Protein AF-0000000075452415 (afdb_homodimer)

Sequence (316 aa):
MPIWKILIFKILNLMKNILIFSTLLFCFCNVWGQHNEKYEKIKSLKIAYITEKIDLTPQEAKAFWPIYNKYSDKIHELHNGGLGKCRKTASEKGNQLSEKEALELIEKEEEINLEIVKTSKEMNLQLQKVISAKKIVLLKQAEKEFRHSLIKQYKEHKMPIWKILIFKILNLMKNILIFSTLLFCFCNVWGQHNEKYEKIKSLKIAYITEKIDLTPQEAKAFWPIYNKYSDKIHELHNGGLGKCRKTASEKGNQLSEKEALELIEKEEEINLEIVKTSKEMNLQLQKVISAKKIVLLKQAEKEFRHSLIKQYKEHK

Structure (mmCIF, N/CA/C/O backbone):
data_AF-0000000075452415-model_v1
#
loop_
_entity.id
_entity.type
_entity.pdbx_description
1 polymer 'Sensor of ECF-type sigma factor'
#
loop_
_atom_site.group_PDB
_atom_site.id
_atom_site.type_symbol
_atom_site.label_atom_id
_atom_site.label_alt_id
_atom_site.label_comp_id
_atom_site.label_asym_id
_atom_site.label_entity_id
_atom_site.label_seq_id
_atom_site.pdbx_PDB_ins_code
_atom_site.Cartn_x
_atom_site.Cartn_y
_atom_site.Cartn_z
_atom_site.occupancy
_atom_site.B_iso_or_equiv
_atom_site.auth_seq_id
_atom_site.auth_comp_id
_atom_site.auth_asym_id
_atom_site.auth_atom_id
_atom_site.pdbx_PDB_model_num
ATOM 1 N N . MET A 1 1 ? -62.531 33.062 -17.062 1 56.62 1 MET A N 1
ATOM 2 C CA . MET A 1 1 ? -61.688 31.984 -17.562 1 56.62 1 MET A CA 1
ATOM 3 C C . MET A 1 1 ? -62.062 30.641 -16.953 1 56.62 1 MET A C 1
ATOM 5 O O . MET A 1 1 ? -62.25 30.547 -15.734 1 56.62 1 MET A O 1
ATOM 9 N N . PRO A 1 2 ? -62.438 29.578 -17.734 1 69.25 2 PRO A N 1
ATOM 10 C CA . PRO A 1 2 ? -63.125 28.422 -17.172 1 69.25 2 PRO A CA 1
ATOM 11 C C . PRO A 1 2 ? -62.25 27.578 -16.25 1 69.25 2 PRO A C 1
ATOM 13 O O . PRO A 1 2 ? -61.031 27.562 -16.422 1 69.25 2 PRO A O 1
ATOM 16 N N . ILE A 1 3 ? -62.719 27.219 -15.102 1 77 3 ILE A N 1
ATOM 17 C CA . ILE A 1 3 ? -62.156 26.484 -13.969 1 77 3 ILE A CA 1
ATOM 18 C C . ILE A 1 3 ? -61.406 25.25 -14.469 1 77 3 ILE A C 1
ATOM 20 O O . ILE A 1 3 ? -60.344 24.906 -13.953 1 77 3 ILE A O 1
ATOM 24 N N . TRP A 1 4 ? -61.844 24.703 -15.633 1 67.38 4 TRP A N 1
ATOM 25 C CA . TRP A 1 4 ? -61.25 23.469 -16.141 1 67.38 4 TRP A CA 1
ATOM 26 C C . TRP A 1 4 ? -59.844 23.719 -16.672 1 67.38 4 TRP A C 1
ATOM 28 O O . TRP A 1 4 ? -58.938 22.875 -16.516 1 67.38 4 TRP A O 1
ATOM 38 N N . LYS A 1 5 ? -59.5 24.859 -17.203 1 73.25 5 LYS A N 1
ATOM 39 C CA . LYS A 1 5 ? -58.188 25.219 -17.719 1 73.25 5 LYS A CA 1
ATOM 40 C C . LYS A 1 5 ? -57.156 25.328 -16.594 1 73.25 5 LYS A C 1
ATOM 42 O O . LYS A 1 5 ? -56.031 24.891 -16.734 1 73.25 5 LYS A O 1
ATOM 47 N N . ILE A 1 6 ? -57.625 25.828 -15.461 1 71.25 6 ILE A N 1
ATOM 48 C CA . ILE A 1 6 ? -56.75 25.969 -14.297 1 71.25 6 ILE A CA 1
ATOM 49 C C . ILE A 1 6 ? -56.375 24.594 -13.773 1 71.25 6 ILE A C 1
ATOM 51 O O . ILE A 1 6 ? -55.219 24.359 -13.422 1 71.25 6 ILE A O 1
ATOM 55 N N . LEU A 1 7 ? -57.25 23.562 -13.852 1 69.12 7 LEU A N 1
ATOM 56 C CA . LEU A 1 7 ? -57 22.203 -13.383 1 69.12 7 LEU A CA 1
ATOM 57 C C . LEU A 1 7 ? -56.031 21.484 -14.305 1 69.12 7 LEU A C 1
ATOM 59 O O . LEU A 1 7 ? -55.156 20.75 -13.836 1 69.12 7 LEU A O 1
ATOM 63 N N . ILE A 1 8 ? -56.156 21.625 -15.578 1 68.81 8 ILE A N 1
ATOM 64 C CA . ILE A 1 8 ? -55.281 21 -16.547 1 68.81 8 ILE A CA 1
ATOM 65 C C . ILE A 1 8 ? -53.875 21.562 -16.391 1 68.81 8 ILE A C 1
ATOM 67 O O . ILE A 1 8 ? -52.875 20.812 -16.453 1 68.81 8 ILE A O 1
ATOM 71 N N . PHE A 1 9 ? -53.781 22.891 -16.141 1 68.19 9 PHE A N 1
ATOM 72 C CA . PHE A 1 9 ? -52.469 23.516 -15.953 1 68.19 9 PHE A CA 1
ATOM 73 C C . PHE A 1 9 ? -51.781 22.984 -14.703 1 68.19 9 PHE A C 1
ATOM 75 O O . PHE A 1 9 ? -50.562 22.75 -14.703 1 68.19 9 PHE A O 1
ATOM 82 N N . LYS A 1 10 ? -52.5 22.672 -13.664 1 70.12 10 LYS A N 1
ATOM 83 C CA . LYS A 1 10 ? -51.938 22.125 -12.422 1 70.12 10 LYS A CA 1
ATOM 84 C C . LYS A 1 10 ? -51.469 20.688 -12.609 1 70.12 10 LYS A C 1
ATOM 86 O O . LYS A 1 10 ? -50.438 20.281 -12.086 1 70.12 10 LYS A O 1
ATOM 91 N N . ILE A 1 11 ? -52.312 19.938 -13.336 1 65.69 11 ILE A N 1
ATOM 92 C CA . ILE A 1 11 ? -51.969 18.547 -13.625 1 65.69 11 ILE A CA 1
ATOM 93 C C . ILE A 1 11 ? -50.719 18.5 -14.484 1 65.69 11 ILE A C 1
ATOM 95 O O . ILE A 1 11 ? -49.812 17.688 -14.242 1 65.69 11 ILE A O 1
ATOM 99 N N . LEU A 1 12 ? -50.562 19.375 -15.445 1 63.19 12 LEU A N 1
ATOM 100 C CA . LEU A 1 12 ? -49.406 19.438 -16.312 1 63.19 12 LEU A CA 1
ATOM 101 C C . LEU A 1 12 ? -48.156 19.859 -15.523 1 63.19 12 LEU A C 1
ATOM 103 O O . LEU A 1 12 ? -47.062 19.312 -15.742 1 63.19 12 LEU A O 1
ATOM 107 N N . ASN A 1 13 ? -48.375 20.828 -14.602 1 64.25 13 ASN A N 1
ATOM 108 C CA . ASN A 1 13 ? -47.25 21.219 -13.727 1 64.25 13 ASN A CA 1
ATOM 109 C C . ASN A 1 13 ? -46.844 20.094 -12.805 1 64.25 13 ASN A C 1
ATOM 111 O O . ASN A 1 13 ? -45.656 19.906 -12.555 1 64.25 13 ASN A O 1
ATOM 115 N N . LEU A 1 14 ? -47.75 19.234 -12.352 1 65.06 14 LEU A N 1
ATOM 116 C CA . LEU A 1 14 ? -47.469 18.078 -11.516 1 65.06 14 LEU A CA 1
ATOM 117 C C . LEU A 1 14 ? -46.719 17 -12.305 1 65.06 14 LEU A C 1
ATOM 119 O O . LEU A 1 14 ? -45.781 16.375 -11.789 1 65.06 14 LEU A O 1
ATOM 123 N N . MET A 1 15 ? -47.156 16.734 -13.555 1 59.66 15 MET A N 1
ATOM 124 C CA . MET A 1 15 ? -46.5 15.773 -14.414 1 59.66 15 MET A CA 1
ATOM 125 C C . MET A 1 15 ? -45.094 16.25 -14.75 1 59.66 15 MET A C 1
ATOM 127 O O . MET A 1 15 ? -44.156 15.445 -14.789 1 59.66 15 MET A O 1
ATOM 131 N N . LYS A 1 16 ? -44.938 17.547 -15.023 1 62.91 16 LYS A N 1
ATOM 132 C CA . LYS A 1 16 ? -43.625 18.109 -15.258 1 62.91 16 LYS A CA 1
ATOM 133 C C . LYS A 1 16 ? -42.719 17.953 -14.031 1 62.91 16 LYS A C 1
ATOM 135 O O . LYS A 1 16 ? -41.531 17.625 -14.156 1 62.91 16 LYS A O 1
ATOM 140 N N . ASN A 1 17 ? -43.312 18.172 -12.891 1 64.88 17 ASN A N 1
ATOM 141 C CA . ASN A 1 17 ? -42.562 18.016 -11.648 1 64.88 17 ASN A CA 1
ATOM 142 C C . ASN A 1 17 ? -42.219 16.562 -11.383 1 64.88 17 ASN A C 1
ATOM 144 O O . ASN A 1 17 ? -41.094 16.25 -10.898 1 64.88 17 ASN A O 1
ATOM 148 N N . ILE A 1 18 ? -43.094 15.688 -11.805 1 65.38 18 ILE A N 1
ATOM 149 C CA . ILE A 1 18 ? -42.844 14.266 -11.617 1 65.38 18 ILE A CA 1
ATOM 150 C C . ILE A 1 18 ? -41.781 13.797 -12.617 1 65.38 18 ILE A C 1
ATOM 152 O O . ILE A 1 18 ? -40.875 13.031 -12.266 1 65.38 18 ILE A O 1
ATOM 156 N N . LEU A 1 19 ? -41.844 14.328 -13.82 1 61.53 19 LEU A N 1
ATOM 157 C CA . LEU A 1 19 ? -40.812 13.984 -14.82 1 61.53 19 LEU A CA 1
ATOM 158 C C . LEU A 1 19 ? -39.469 14.547 -14.43 1 61.53 19 LEU A C 1
ATOM 160 O O . LEU A 1 19 ? -38.438 13.867 -14.586 1 61.53 19 LEU A O 1
ATOM 164 N N . ILE A 1 20 ? -39.438 15.711 -13.875 1 65.06 20 ILE A N 1
ATOM 165 C CA . ILE A 1 20 ? -38.188 16.281 -13.414 1 65.06 20 ILE A CA 1
ATOM 166 C C . ILE A 1 20 ? -37.656 15.492 -12.219 1 65.06 20 ILE A C 1
ATOM 168 O O . ILE A 1 20 ? -36.469 15.211 -12.125 1 65.06 20 ILE A O 1
ATOM 172 N N . PHE A 1 21 ? -38.562 15.055 -11.398 1 63.19 21 PHE A N 1
ATOM 173 C CA . PHE A 1 21 ? -38.156 14.266 -10.242 1 63.19 21 PHE A CA 1
ATOM 174 C C . PHE A 1 21 ? -37.688 12.875 -10.672 1 63.19 21 PHE A C 1
ATOM 176 O O . PHE A 1 21 ? -36.719 12.367 -10.148 1 63.19 21 PHE A O 1
ATOM 183 N N . SER A 1 22 ? -38.344 12.266 -11.664 1 64.19 22 SER A N 1
ATOM 184 C CA . SER A 1 22 ? -37.938 10.961 -12.172 1 64.19 22 SER A CA 1
ATOM 185 C C . SER A 1 22 ? -36.625 11.047 -12.922 1 64.19 22 SER A C 1
ATOM 187 O O . SER A 1 22 ? -35.75 10.172 -12.781 1 64.19 22 SER A O 1
ATOM 189 N N . THR A 1 23 ? -36.344 12.125 -13.641 1 62.72 23 THR A N 1
ATOM 190 C CA . THR A 1 23 ? -35.062 12.297 -14.32 1 62.72 23 THR A CA 1
ATOM 191 C C . THR A 1 23 ? -33.969 12.555 -13.305 1 62.72 23 THR A C 1
ATOM 193 O O . THR A 1 23 ? -32.844 12.07 -13.469 1 62.72 23 THR A O 1
ATOM 196 N N . LEU A 1 24 ? -34.25 13.234 -12.195 1 57.56 24 LEU A N 1
ATOM 197 C CA . LEU A 1 24 ? -33.281 13.477 -11.148 1 57.56 24 LEU A CA 1
ATOM 198 C C . LEU A 1 24 ? -32.969 12.188 -10.398 1 57.56 24 LEU A C 1
ATOM 200 O O . LEU A 1 24 ? -31.812 11.938 -10.047 1 57.56 24 LEU A O 1
ATOM 204 N N . LEU A 1 25 ? -33.906 11.383 -10.164 1 56.34 25 LEU A N 1
ATOM 205 C CA . LEU A 1 25 ? -33.656 10.094 -9.531 1 56.34 25 LEU A CA 1
ATOM 206 C C . LEU A 1 25 ? -32.875 9.18 -10.461 1 56.34 25 LEU A C 1
ATOM 208 O O . LEU A 1 25 ? -32 8.414 -10 1 56.34 25 LEU A O 1
ATOM 212 N N . PHE A 1 26 ? -33.062 9.211 -11.75 1 53.81 26 PHE A N 1
ATOM 213 C CA . PHE A 1 26 ? -32.312 8.406 -12.703 1 53.81 26 PHE A CA 1
ATOM 214 C C . PHE A 1 26 ? -30.875 8.875 -12.789 1 53.81 26 PHE A C 1
ATOM 216 O O . PHE A 1 26 ? -29.969 8.07 -12.969 1 53.81 26 PHE A O 1
ATOM 223 N N . CYS A 1 27 ? -30.578 10.164 -12.594 1 51.19 27 CYS A N 1
ATOM 224 C CA . CYS A 1 27 ? -29.203 10.656 -12.594 1 51.19 27 CYS A CA 1
ATOM 225 C C . CYS A 1 27 ? -28.469 10.25 -11.32 1 51.19 27 CYS A C 1
ATOM 227 O O . CYS A 1 27 ? -27.266 10.031 -11.344 1 51.19 27 CYS A O 1
ATOM 229 N N . PHE A 1 28 ? -29.125 10.133 -10.219 1 48.19 28 PHE A N 1
ATOM 230 C CA . PHE A 1 28 ? -28.484 9.75 -8.969 1 48.19 28 PHE A CA 1
ATOM 231 C C . PHE A 1 28 ? -28.125 8.266 -8.977 1 48.19 28 PHE A C 1
ATOM 233 O O . PHE A 1 28 ? -27.109 7.871 -8.414 1 48.19 28 PHE A O 1
ATOM 240 N N . CYS A 1 29 ? -28.953 7.438 -9.539 1 46.44 29 CYS A N 1
ATOM 241 C CA . CYS A 1 29 ? -28.672 6.012 -9.539 1 46.44 29 CYS A CA 1
ATOM 242 C C . CYS A 1 29 ? -27.484 5.695 -10.453 1 46.44 29 CYS A C 1
ATOM 244 O O . CYS A 1 29 ? -26.844 4.652 -10.305 1 46.44 29 CYS A O 1
ATOM 246 N N . ASN A 1 30 ? -27.281 6.57 -11.375 1 47.16 30 ASN A N 1
ATOM 247 C CA . ASN A 1 30 ? -26.188 6.258 -12.305 1 47.16 30 ASN A CA 1
ATOM 248 C C . ASN A 1 30 ? -24.828 6.551 -11.68 1 47.16 30 ASN A C 1
ATOM 250 O O . ASN A 1 30 ? -23.812 5.996 -12.109 1 47.16 30 ASN A O 1
ATOM 254 N N . VAL A 1 31 ? -24.828 7.438 -10.68 1 48.31 31 VAL A N 1
ATOM 255 C CA . VAL A 1 31 ? -23.5 7.75 -10.141 1 48.31 31 VAL A CA 1
ATOM 256 C C . VAL A 1 31 ? -23.047 6.617 -9.234 1 48.31 31 VAL A C 1
ATOM 258 O O . VAL A 1 31 ? -21.875 6.223 -9.266 1 48.31 31 VAL A O 1
ATOM 261 N N . TRP A 1 32 ? -23.922 6.223 -8.227 1 46.75 32 TRP A N 1
ATOM 262 C CA . TRP A 1 32 ? -23.547 5.117 -7.344 1 46.75 32 TRP A CA 1
ATOM 263 C C . TRP A 1 32 ? -23.375 3.824 -8.133 1 46.75 32 TRP A C 1
ATOM 265 O O . TRP A 1 32 ? -22.547 2.982 -7.793 1 46.75 32 TRP A O 1
ATOM 275 N N . GLY A 1 33 ? -24.203 3.643 -9.172 1 49.59 33 GLY A N 1
ATOM 276 C CA . GLY A 1 33 ? -24.141 2.512 -10.086 1 49.59 33 GLY A CA 1
ATOM 277 C C . GLY A 1 33 ? -22.875 2.469 -10.914 1 49.59 33 GLY A C 1
ATOM 278 O O . GLY A 1 33 ? -22.391 1.39 -11.266 1 49.59 33 GLY A O 1
ATOM 279 N N . GLN A 1 34 ? -22.406 3.668 -11.164 1 58.09 34 GLN A N 1
ATOM 280 C CA . GLN A 1 34 ? -21.234 3.785 -12.039 1 58.09 34 GLN A CA 1
ATOM 281 C C . GLN A 1 34 ? -19.984 3.271 -11.352 1 58.09 34 GLN A C 1
ATOM 283 O O . GLN A 1 34 ? -19.156 2.59 -11.977 1 58.09 34 GLN A O 1
ATOM 288 N N . HIS A 1 35 ? -19.938 3.574 -10.031 1 62.69 35 HIS A N 1
ATOM 289 C CA . HIS A 1 35 ? -18.75 3.098 -9.336 1 62.69 35 HIS A CA 1
ATOM 290 C C . HIS A 1 35 ? -18.766 1.579 -9.195 1 62.69 35 HIS A C 1
ATOM 292 O O . HIS A 1 35 ? -17.734 0.926 -9.375 1 62.69 35 HIS A O 1
ATOM 298 N N . ASN A 1 36 ? -19.953 1.061 -8.945 1 74.38 36 ASN A N 1
ATOM 299 C CA . ASN A 1 36 ? -20.094 -0.386 -8.812 1 74.38 36 ASN A CA 1
ATOM 300 C C . ASN A 1 36 ? -19.875 -1.094 -10.148 1 74.38 36 ASN A C 1
ATOM 302 O O . ASN A 1 36 ? -19.281 -2.17 -10.195 1 74.38 36 ASN A O 1
ATOM 306 N N . GLU A 1 37 ? -20.328 -0.388 -11.164 1 81 37 GLU A N 1
ATOM 307 C CA . GLU A 1 37 ? -20.172 -0.989 -12.484 1 81 37 GLU A CA 1
ATOM 308 C C . GLU A 1 37 ? -18.703 -1.042 -12.891 1 81 37 GLU A C 1
ATOM 310 O O . GLU A 1 37 ? -18.234 -2.045 -13.438 1 81 37 GLU A O 1
ATOM 315 N N . LYS A 1 38 ? -18.031 0.069 -12.594 1 87.06 38 LYS A N 1
ATOM 316 C CA . LYS A 1 38 ? -16.609 0.123 -12.93 1 87.06 38 LYS A CA 1
ATOM 317 C C . LYS A 1 38 ? -15.82 -0.93 -12.156 1 87.06 38 LYS A C 1
ATOM 319 O O . LYS A 1 38 ? -14.945 -1.598 -12.719 1 87.06 38 LYS A O 1
ATOM 324 N N . TYR A 1 39 ? -16.203 -1.098 -10.867 1 89.88 39 TYR A N 1
ATOM 325 C CA . TYR A 1 39 ? -15.531 -2.094 -10.039 1 89.88 39 TYR A CA 1
ATOM 326 C C . TYR A 1 39 ? -15.781 -3.5 -10.57 1 89.88 39 TYR A C 1
ATOM 328 O O . TYR A 1 39 ? -14.867 -4.324 -10.625 1 89.88 39 TYR A O 1
ATOM 336 N N . GLU A 1 40 ? -17 -3.748 -10.93 1 91.88 40 GLU A N 1
ATOM 337 C CA . GLU A 1 40 ? -17.344 -5.074 -11.438 1 91.88 40 GLU A CA 1
ATOM 338 C C . GLU A 1 40 ? -16.578 -5.383 -12.727 1 91.88 40 GLU A C 1
ATOM 340 O O . GLU A 1 40 ? -16.172 -6.523 -12.953 1 91.88 40 GLU A O 1
ATOM 345 N N . LYS A 1 41 ? -16.453 -4.387 -13.555 1 92.69 41 LYS A N 1
ATOM 346 C CA . LYS A 1 41 ? -15.695 -4.551 -14.789 1 92.69 41 LYS A CA 1
ATOM 347 C C . LYS A 1 41 ? -14.227 -4.844 -14.5 1 92.69 41 LYS A C 1
ATOM 349 O O . LYS A 1 41 ? -13.641 -5.762 -15.078 1 92.69 41 LYS A O 1
ATOM 354 N N . ILE A 1 42 ? -13.625 -4.074 -13.586 1 94.06 42 ILE A N 1
ATOM 355 C CA . ILE A 1 42 ? -12.227 -4.27 -13.211 1 94.06 42 ILE A CA 1
ATOM 356 C C . ILE A 1 42 ? -12.047 -5.66 -12.602 1 94.06 42 ILE A C 1
ATOM 358 O O . ILE A 1 42 ? -11.07 -6.355 -12.906 1 94.06 42 ILE A O 1
ATOM 362 N N . LYS A 1 43 ? -12.992 -6.023 -11.766 1 94.12 43 LYS A N 1
ATOM 363 C CA . LYS A 1 43 ? -12.961 -7.344 -11.141 1 94.12 43 LYS A CA 1
ATOM 364 C C . LYS A 1 43 ? -12.977 -8.445 -12.195 1 94.12 43 LYS A C 1
ATOM 366 O O . LYS A 1 43 ? -12.227 -9.414 -12.102 1 94.12 43 LYS A O 1
ATOM 371 N N . SER A 1 44 ? -13.852 -8.336 -13.195 1 95 44 SER A N 1
ATOM 372 C CA . SER A 1 44 ? -13.953 -9.32 -14.258 1 95 44 SER A CA 1
ATOM 373 C C . SER A 1 44 ? -12.656 -9.414 -15.055 1 95 44 SER A C 1
ATOM 375 O O . SER A 1 44 ? -12.203 -10.508 -15.398 1 95 44 SER A O 1
ATOM 377 N N . LEU A 1 45 ? -12.078 -8.266 -15.367 1 95.31 45 LEU A N 1
ATOM 378 C CA . LEU A 1 45 ? -10.797 -8.234 -16.078 1 95.31 45 LEU A CA 1
ATOM 379 C C . LEU A 1 45 ? -9.703 -8.906 -15.25 1 95.31 45 LEU A C 1
ATOM 381 O O . LEU A 1 45 ? -8.875 -9.641 -15.789 1 95.31 45 LEU A O 1
ATOM 385 N N . LYS A 1 46 ? -9.75 -8.656 -13.977 1 96 46 LYS A N 1
ATOM 386 C CA . LYS A 1 46 ? -8.742 -9.242 -13.094 1 96 46 LYS A CA 1
ATOM 387 C C . LYS A 1 46 ? -8.875 -10.758 -13.039 1 96 46 LYS A C 1
ATOM 389 O O . LYS A 1 46 ? -7.875 -11.477 -13.086 1 96 46 LYS A O 1
ATOM 394 N N . ILE A 1 47 ? -10.086 -11.227 -12.938 1 94.62 47 ILE A N 1
ATOM 395 C CA . ILE A 1 47 ? -10.352 -12.656 -12.906 1 94.62 47 ILE A CA 1
ATOM 396 C C . ILE A 1 47 ? -9.828 -13.305 -14.188 1 94.62 47 ILE A C 1
ATOM 398 O O . ILE A 1 47 ? -9.188 -14.359 -14.133 1 94.62 47 ILE A O 1
ATOM 402 N N . ALA A 1 48 ? -10.148 -12.711 -15.305 1 95.25 48 ALA A N 1
ATOM 403 C CA . ALA A 1 48 ? -9.648 -13.211 -16.578 1 95.25 48 ALA A CA 1
ATOM 404 C C . ALA A 1 48 ? -8.125 -13.25 -16.594 1 95.25 48 ALA A C 1
ATOM 406 O O . ALA A 1 48 ? -7.531 -14.234 -17.047 1 95.25 48 ALA A O 1
ATOM 407 N N . TYR A 1 49 ? -7.5 -12.227 -16.062 1 96.12 49 TYR A N 1
ATOM 408 C CA . TYR A 1 49 ? -6.047 -12.125 -16.016 1 96.12 49 TYR A CA 1
ATOM 409 C C . TYR A 1 49 ? -5.445 -13.227 -15.148 1 96.12 49 TYR A C 1
ATOM 411 O O . TYR A 1 49 ? -4.504 -13.906 -15.562 1 96.12 49 TYR A O 1
ATOM 419 N N . ILE A 1 50 ? -5.973 -13.383 -13.945 1 96.38 50 ILE A N 1
ATOM 420 C CA . ILE A 1 50 ? -5.492 -14.391 -13.016 1 96.38 50 ILE A CA 1
ATOM 421 C C . ILE A 1 50 ? -5.652 -15.781 -13.625 1 96.38 50 ILE A C 1
ATOM 423 O O . ILE A 1 50 ? -4.754 -16.609 -13.523 1 96.38 50 ILE A O 1
ATOM 427 N N . THR A 1 51 ? -6.816 -15.992 -14.281 1 95.38 51 THR A N 1
ATOM 428 C CA . THR A 1 51 ? -7.102 -17.281 -14.906 1 95.38 51 THR A CA 1
ATOM 429 C C . THR A 1 51 ? -6.055 -17.609 -15.969 1 95.38 51 THR A C 1
ATOM 431 O O . THR A 1 51 ? -5.68 -18.766 -16.141 1 95.38 51 THR A O 1
ATOM 434 N N . GLU A 1 52 ? -5.598 -16.625 -16.641 1 94.75 52 GLU A N 1
ATOM 435 C CA . GLU A 1 52 ? -4.586 -16.812 -17.688 1 94.75 52 GLU A CA 1
ATOM 436 C C . GLU A 1 52 ? -3.221 -17.125 -17.078 1 94.75 52 GLU A C 1
ATOM 438 O O . GLU A 1 52 ? -2.416 -17.844 -17.672 1 94.75 52 GLU A O 1
ATOM 443 N N . LYS A 1 53 ? -2.947 -16.641 -15.898 1 92.81 53 LYS A N 1
ATOM 444 C CA . LYS A 1 53 ? -1.604 -16.688 -15.336 1 92.81 53 LYS A CA 1
ATOM 445 C C . LYS A 1 53 ? -1.42 -17.906 -14.438 1 92.81 53 LYS A C 1
ATOM 447 O O . LYS A 1 53 ? -0.301 -18.391 -14.273 1 92.81 53 LYS A O 1
ATOM 452 N N . ILE A 1 54 ? -2.471 -18.297 -13.891 1 92.44 54 ILE A N 1
ATOM 453 C CA . ILE A 1 54 ? -2.393 -19.391 -12.93 1 92.44 54 ILE A CA 1
ATOM 454 C C . ILE A 1 54 ? -3.162 -20.594 -13.461 1 92.44 54 ILE A C 1
ATOM 456 O O . ILE A 1 54 ? -4.328 -20.484 -13.852 1 92.44 54 ILE A O 1
ATOM 460 N N . ASP A 1 55 ? -2.578 -21.719 -13.516 1 91.75 55 ASP A N 1
ATOM 461 C CA . ASP A 1 55 ? -3.174 -22.938 -14.031 1 91.75 55 ASP A CA 1
ATOM 462 C C . ASP A 1 55 ? -3.961 -23.672 -12.938 1 91.75 55 ASP A C 1
ATOM 464 O O . ASP A 1 55 ? -3.475 -24.641 -12.352 1 91.75 55 ASP A O 1
ATOM 468 N N . LEU A 1 56 ? -5.133 -23.25 -12.727 1 96 56 LEU A N 1
ATOM 469 C CA . LEU A 1 56 ? -5.992 -23.906 -11.75 1 96 56 LEU A CA 1
ATOM 470 C C . LEU A 1 56 ? -6.723 -25.094 -12.383 1 96 56 LEU A C 1
ATOM 472 O O . LEU A 1 56 ? -7.254 -24.969 -13.492 1 96 56 LEU A O 1
ATOM 476 N N . THR A 1 57 ? -6.695 -26.219 -11.711 1 96.31 57 THR A N 1
ATOM 477 C CA . THR A 1 57 ? -7.574 -27.312 -12.125 1 96.31 57 THR A CA 1
ATOM 478 C C . THR A 1 57 ? -9.031 -26.969 -11.836 1 96.31 57 THR A C 1
ATOM 480 O O . THR A 1 57 ? -9.32 -26.078 -11.039 1 96.31 57 THR A O 1
ATOM 483 N N . PRO A 1 58 ? -9.945 -27.625 -12.484 1 96.38 58 PRO A N 1
ATOM 484 C CA . PRO A 1 58 ? -11.359 -27.391 -12.195 1 96.38 58 PRO A CA 1
ATOM 485 C C . PRO A 1 58 ? -11.695 -27.531 -10.711 1 96.38 58 PRO A C 1
ATOM 487 O O . PRO A 1 58 ? -12.484 -26.75 -10.18 1 96.38 58 PRO A O 1
ATOM 490 N N . GLN A 1 59 ? -11.125 -28.5 -10.07 1 97.06 59 GLN A N 1
ATOM 491 C CA . GLN A 1 59 ? -11.359 -28.719 -8.641 1 97.06 59 GLN A CA 1
ATOM 492 C C . GLN A 1 59 ? -10.789 -27.578 -7.816 1 97.06 59 GLN A C 1
ATOM 494 O O . GLN A 1 59 ? -11.438 -27.094 -6.887 1 97.06 59 GLN A O 1
ATOM 499 N N . GLU A 1 60 ? -9.57 -27.172 -8.125 1 97.75 60 GLU A N 1
ATOM 500 C CA . GLU A 1 60 ? -8.961 -26.031 -7.457 1 97.75 60 GLU A CA 1
ATOM 501 C C . GLU A 1 60 ? -9.812 -24.766 -7.645 1 97.75 60 GLU A C 1
ATOM 503 O O . GLU A 1 60 ? -10.055 -24.031 -6.688 1 97.75 60 GLU A O 1
ATOM 508 N N . ALA A 1 61 ? -10.25 -24.531 -8.844 1 97.25 61 ALA A N 1
ATOM 509 C CA . ALA A 1 61 ? -11 -23.328 -9.195 1 97.25 61 ALA A CA 1
ATOM 510 C C . ALA A 1 61 ? -12.281 -23.234 -8.367 1 97.25 61 ALA A C 1
ATOM 512 O O . ALA A 1 61 ? -12.641 -22.141 -7.91 1 97.25 61 ALA A O 1
ATOM 513 N N . LYS A 1 62 ? -12.938 -24.266 -8.219 1 97.44 62 LYS A N 1
ATOM 514 C CA . LYS A 1 62 ? -14.188 -24.312 -7.465 1 97.44 62 LYS A CA 1
ATOM 515 C C . LYS A 1 62 ? -13.977 -23.828 -6.031 1 97.44 62 LYS A C 1
ATOM 517 O O . LYS A 1 62 ? -14.844 -23.172 -5.461 1 97.44 62 LYS A O 1
ATOM 522 N N . ALA A 1 63 ? -12.867 -24.156 -5.449 1 98.06 63 ALA A N 1
ATOM 523 C CA . ALA A 1 63 ? -12.578 -23.781 -4.07 1 98.06 63 ALA A CA 1
ATOM 524 C C . ALA A 1 63 ? -11.859 -22.438 -4.012 1 98.06 63 ALA A C 1
ATOM 526 O O . ALA A 1 63 ? -12.031 -21.672 -3.057 1 98.06 63 ALA A O 1
ATOM 527 N N . PHE A 1 64 ? -11.07 -22.156 -5.023 1 98.5 64 PHE A N 1
ATOM 528 C CA . PHE A 1 64 ? -10.195 -20.984 -5.082 1 98.5 64 PHE A CA 1
ATOM 529 C C . PHE A 1 64 ? -11 -19.703 -5.207 1 98.5 64 PHE A C 1
ATOM 531 O O . PHE A 1 64 ? -10.789 -18.75 -4.453 1 98.5 64 PHE A O 1
ATOM 538 N N . TRP A 1 65 ? -11.953 -19.656 -6.066 1 98 65 TRP A N 1
ATOM 539 C CA . TRP A 1 65 ? -12.562 -18.391 -6.48 1 98 65 TRP A CA 1
ATOM 540 C C . TRP A 1 65 ? -13.445 -17.828 -5.367 1 98 65 TRP A C 1
ATOM 542 O O . TRP A 1 65 ? -13.453 -16.625 -5.133 1 98 65 TRP A O 1
ATOM 552 N N . PRO A 1 66 ? -14.219 -18.641 -4.637 1 98.19 66 PRO A N 1
ATOM 553 C CA . PRO A 1 66 ? -14.961 -18.078 -3.506 1 98.19 66 PRO A CA 1
ATOM 554 C C . PRO A 1 66 ? -14.055 -17.422 -2.465 1 98.19 66 PRO A C 1
ATOM 556 O O . PRO A 1 66 ? -14.398 -16.375 -1.909 1 98.19 66 PRO A O 1
ATOM 559 N N . ILE A 1 67 ? -12.898 -18 -2.184 1 98.62 67 ILE A N 1
ATOM 560 C CA . ILE A 1 67 ? -11.93 -17.453 -1.23 1 98.62 67 ILE A CA 1
ATOM 561 C C . ILE A 1 67 ? -11.359 -16.141 -1.763 1 98.62 67 ILE A C 1
ATOM 563 O O . ILE A 1 67 ? -11.375 -15.125 -1.063 1 98.62 67 ILE A O 1
ATOM 567 N N . TYR A 1 68 ? -10.961 -16.141 -2.99 1 98.25 68 TYR A N 1
ATOM 568 C CA . TYR A 1 68 ? -10.32 -14.984 -3.59 1 98.25 68 TYR A CA 1
ATOM 569 C C . TYR A 1 68 ? -11.312 -13.836 -3.766 1 98.25 68 TYR A C 1
ATOM 571 O O . TYR A 1 68 ? -10.969 -12.672 -3.541 1 98.25 68 TYR A O 1
ATOM 579 N N . ASN A 1 69 ? -12.516 -14.164 -4.219 1 96.75 69 ASN A N 1
ATOM 580 C CA . ASN A 1 69 ? -13.523 -13.133 -4.414 1 96.75 69 ASN A CA 1
ATOM 581 C C . ASN A 1 69 ? -13.883 -12.438 -3.102 1 96.75 69 ASN A C 1
ATOM 583 O O . ASN A 1 69 ? -14.016 -11.211 -3.057 1 96.75 69 ASN A O 1
ATOM 587 N N . LYS A 1 70 ? -14.047 -13.219 -2.084 1 97.88 70 LYS A N 1
ATOM 588 C CA . LYS A 1 70 ? -14.312 -12.648 -0.769 1 97.88 70 LYS A CA 1
ATOM 589 C C . LYS A 1 70 ? -13.188 -11.727 -0.331 1 97.88 70 LYS A C 1
ATOM 591 O O . LYS A 1 70 ? -13.43 -10.625 0.176 1 97.88 70 LYS A O 1
ATOM 596 N N . TYR A 1 71 ? -11.984 -12.219 -0.52 1 97.94 71 TYR A N 1
ATOM 597 C CA . TYR A 1 71 ? -10.789 -11.43 -0.216 1 97.94 71 TYR A CA 1
ATOM 598 C C . TYR A 1 71 ? -10.773 -10.141 -1.021 1 97.94 71 TYR A C 1
ATOM 600 O O . TYR A 1 71 ? -10.586 -9.055 -0.461 1 97.94 71 TYR A O 1
ATOM 608 N N . SER A 1 72 ? -10.906 -10.266 -2.305 1 96.31 72 SER A N 1
ATOM 609 C CA . SER A 1 72 ? -10.836 -9.125 -3.213 1 96.31 72 SER A CA 1
ATOM 610 C C . SER A 1 72 ? -11.891 -8.07 -2.869 1 96.31 72 SER A C 1
ATOM 612 O O . SER A 1 72 ? -11.602 -6.875 -2.867 1 96.31 72 SER A O 1
ATOM 614 N N . ASP A 1 73 ? -13.086 -8.508 -2.566 1 96.75 73 ASP A N 1
ATOM 615 C CA . ASP A 1 73 ? -14.172 -7.594 -2.203 1 96.75 73 ASP A CA 1
ATOM 616 C C . ASP A 1 73 ? -13.859 -6.871 -0.894 1 96.75 73 ASP A C 1
ATOM 618 O O . ASP A 1 73 ? -14.086 -5.668 -0.776 1 96.75 73 ASP A O 1
ATOM 622 N N . LYS A 1 74 ? -13.406 -7.617 0.016 1 98.06 74 LYS A N 1
ATOM 623 C CA . LYS A 1 74 ? -13.078 -7.023 1.31 1 98.06 74 LYS A CA 1
ATOM 624 C C . LYS A 1 74 ? -11.953 -5.996 1.177 1 98.06 74 LYS A C 1
ATOM 626 O O . LYS A 1 74 ? -12.023 -4.91 1.755 1 98.06 74 LYS A O 1
ATOM 631 N N . ILE A 1 75 ? -10.977 -6.332 0.436 1 97.5 75 ILE A N 1
ATOM 632 C CA . ILE A 1 75 ? -9.852 -5.426 0.211 1 97.5 75 ILE A CA 1
ATOM 633 C C . ILE A 1 75 ? -10.344 -4.16 -0.493 1 97.5 75 ILE A C 1
ATOM 635 O O . ILE A 1 75 ? -9.961 -3.049 -0.127 1 97.5 75 ILE A O 1
ATOM 639 N N . HIS A 1 76 ? -11.125 -4.344 -1.472 1 95.81 76 HIS A N 1
ATOM 640 C CA . HIS A 1 76 ? -11.703 -3.203 -2.174 1 95.81 76 HIS A CA 1
ATOM 641 C C . HIS A 1 76 ? -12.453 -2.289 -1.214 1 95.81 76 HIS A C 1
ATOM 643 O O . HIS A 1 76 ? -12.297 -1.066 -1.266 1 95.81 76 HIS A O 1
ATOM 649 N N . GLU A 1 77 ? -13.234 -2.854 -0.389 1 96.75 77 GLU A N 1
ATOM 650 C CA . GLU A 1 77 ? -14.008 -2.086 0.585 1 96.75 77 GLU A CA 1
ATOM 651 C C . GLU A 1 77 ? -13.086 -1.353 1.561 1 96.75 77 GLU A C 1
ATOM 653 O O . GLU A 1 77 ? -13.344 -0.2 1.914 1 96.75 77 GLU A O 1
ATOM 658 N N . LEU A 1 78 ? -12.047 -1.993 2.016 1 98.12 78 LEU A N 1
ATOM 659 C CA . LEU A 1 78 ? -11.109 -1.386 2.953 1 98.12 78 LEU A CA 1
ATOM 660 C C . LEU A 1 78 ? -10.367 -0.221 2.305 1 98.12 78 LEU A C 1
ATOM 662 O O . LEU A 1 78 ? -10.219 0.84 2.914 1 98.12 78 LEU A O 1
ATOM 666 N N . HIS A 1 79 ? -9.961 -0.397 1.089 1 96.25 79 HIS A N 1
ATOM 667 C CA . HIS A 1 79 ? -9.242 0.667 0.397 1 96.25 79 HIS A CA 1
ATOM 668 C C . HIS A 1 79 ? -10.18 1.815 0.031 1 96.25 79 HIS A C 1
ATOM 670 O O . HIS A 1 79 ? -9.938 2.963 0.411 1 96.25 79 HIS A O 1
ATOM 676 N N . ASN A 1 80 ? -11.258 1.586 -0.664 1 93.06 80 ASN A N 1
ATOM 677 C CA . ASN A 1 80 ? -12.133 2.611 -1.221 1 93.06 80 ASN A CA 1
ATOM 678 C C . ASN A 1 80 ? -13.125 3.125 -0.183 1 93.06 80 ASN A C 1
ATOM 680 O O . ASN A 1 80 ? -13.445 4.316 -0.155 1 93.06 80 ASN A O 1
ATOM 684 N N . GLY A 1 81 ? -13.656 2.184 0.531 1 93.19 81 GLY A N 1
ATOM 685 C CA . GLY A 1 81 ? -14.609 2.57 1.558 1 93.19 81 GLY A CA 1
ATOM 686 C C . GLY A 1 81 ? -13.945 3.016 2.85 1 93.19 81 GLY A C 1
ATOM 687 O O . GLY A 1 81 ? -14.289 4.066 3.398 1 93.19 81 GLY A O 1
ATOM 688 N N . GLY A 1 82 ? -12.961 2.242 3.35 1 95.94 82 GLY A N 1
ATOM 689 C CA . GLY A 1 82 ? -12.258 2.574 4.578 1 95.94 82 GLY A CA 1
ATOM 690 C C . GLY A 1 82 ? -11.305 3.746 4.426 1 95.94 82 GLY A C 1
ATOM 691 O O . GLY A 1 82 ? -11.672 4.891 4.703 1 95.94 82 GLY A O 1
ATOM 692 N N . LEU A 1 83 ? -10.188 3.49 3.824 1 96.81 83 LEU A N 1
ATOM 693 C CA . LEU A 1 83 ? -9.148 4.5 3.654 1 96.81 83 LEU A CA 1
ATOM 694 C C . LEU A 1 83 ? -9.648 5.652 2.787 1 96.81 83 LEU A C 1
ATOM 696 O O . LEU A 1 83 ? -9.312 6.812 3.033 1 96.81 83 LEU A O 1
ATOM 700 N N . GLY A 1 84 ? -10.422 5.301 1.757 1 95.69 84 GLY A N 1
ATOM 701 C CA . GLY A 1 84 ? -10.984 6.332 0.901 1 95.69 84 GLY A CA 1
ATOM 702 C C . GLY A 1 84 ? -11.812 7.348 1.66 1 95.69 84 GLY A C 1
ATOM 703 O O . GLY A 1 84 ? -11.703 8.555 1.424 1 95.69 84 GLY A O 1
ATOM 704 N N . LYS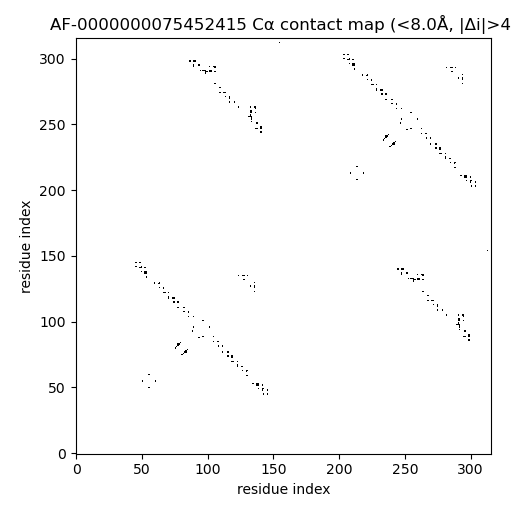 A 1 85 ? -12.602 6.855 2.529 1 95.5 85 LYS A N 1
ATOM 705 C CA . LYS A 1 85 ? -13.43 7.742 3.336 1 95.5 85 LYS A CA 1
ATOM 706 C C . LYS A 1 85 ? -12.578 8.602 4.266 1 95.5 85 LYS A C 1
ATOM 708 O O . LYS A 1 85 ? -12.875 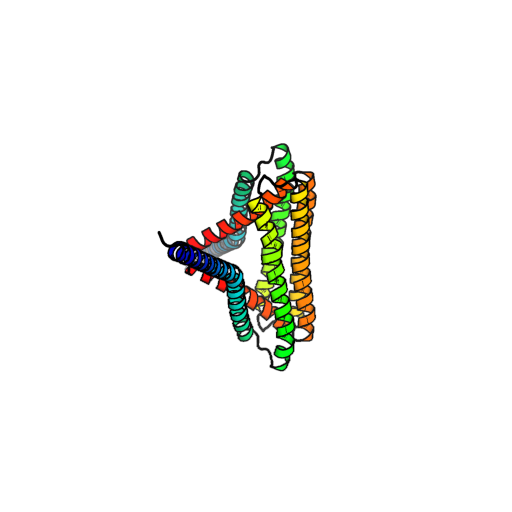9.781 4.473 1 95.5 85 LYS A O 1
ATOM 713 N N . CYS A 1 86 ? -11.602 7.992 4.875 1 96.62 86 CYS A N 1
ATOM 714 C CA . CYS A 1 86 ? -10.688 8.75 5.73 1 96.62 86 CYS A CA 1
ATOM 715 C C . CYS A 1 86 ? -10.031 9.891 4.961 1 96.62 86 CYS A C 1
ATOM 717 O O . CYS A 1 86 ? -9.984 11.023 5.441 1 96.62 86 CYS A O 1
ATOM 719 N N . ARG A 1 87 ? -9.594 9.578 3.795 1 94.69 87 ARG A N 1
ATOM 720 C CA . ARG A 1 87 ? -8.93 10.57 2.955 1 94.69 87 ARG A CA 1
ATOM 721 C C . ARG A 1 87 ? -9.891 11.68 2.545 1 94.69 87 ARG A C 1
ATOM 723 O O . ARG A 1 87 ? -9.523 12.852 2.529 1 94.69 87 ARG A O 1
ATOM 730 N N . LYS A 1 88 ? -11.062 11.273 2.197 1 95 88 LYS A N 1
ATOM 731 C CA . LYS A 1 88 ? -12.086 12.242 1.811 1 95 88 LYS A CA 1
ATOM 732 C C . LYS A 1 88 ? -12.406 13.195 2.963 1 95 88 LYS A C 1
ATOM 734 O O . LYS A 1 88 ? -12.492 14.406 2.77 1 95 88 LYS A O 1
ATOM 739 N N . THR A 1 89 ? -12.562 12.625 4.074 1 95.75 89 THR A N 1
ATOM 740 C CA . THR A 1 89 ? -12.852 13.43 5.258 1 95.75 89 THR A CA 1
ATOM 741 C C . THR A 1 89 ? -11.719 14.414 5.535 1 95.75 89 THR A C 1
ATOM 743 O O . THR A 1 89 ? -11.969 15.594 5.793 1 95.75 89 THR A O 1
ATOM 746 N N . ALA A 1 90 ? -10.523 13.906 5.531 1 95.12 90 ALA A N 1
ATOM 747 C CA . ALA A 1 90 ? -9.352 14.75 5.773 1 95.12 90 ALA A CA 1
ATOM 748 C C . ALA A 1 90 ? -9.266 15.875 4.746 1 95.12 90 ALA A C 1
ATOM 750 O O . ALA A 1 90 ? -8.984 17.016 5.098 1 95.12 90 ALA A O 1
ATOM 751 N N . SER A 1 91 ? -9.492 15.547 3.525 1 92.88 91 SER A N 1
ATOM 752 C CA . SER A 1 91 ? -9.391 16.531 2.445 1 92.88 91 SER A CA 1
ATOM 753 C C . SER A 1 91 ? -10.5 17.562 2.531 1 92.88 91 SER A C 1
ATOM 755 O O . SER A 1 91 ? -10.266 18.75 2.303 1 92.88 91 SER A O 1
ATOM 757 N N . GLU A 1 92 ? -11.695 17.188 2.789 1 92.75 92 GLU A N 1
ATOM 758 C CA . GLU A 1 92 ? -12.859 18.062 2.816 1 92.75 92 GLU A CA 1
ATOM 759 C C . GLU A 1 92 ? -12.805 19 4.016 1 92.75 92 GLU A C 1
ATOM 761 O O . GLU A 1 92 ? -13.133 20.188 3.895 1 92.75 92 GLU A O 1
ATOM 766 N N . LYS A 1 93 ? -12.383 18.469 5.062 1 91.56 93 LYS A N 1
ATOM 767 C CA . LYS A 1 93 ? -12.375 19.281 6.27 1 91.56 93 LYS A CA 1
ATOM 768 C C . LYS A 1 93 ? -11.062 20.062 6.402 1 91.56 93 LYS A C 1
ATOM 770 O O . LYS A 1 93 ? -11.047 21.172 6.926 1 91.56 93 LYS A O 1
ATOM 775 N N . GLY A 1 94 ? -10.016 19.391 5.957 1 82.19 94 GLY A N 1
ATOM 776 C CA . GLY A 1 94 ? -8.719 20.062 6 1 82.19 94 GLY A CA 1
ATOM 777 C C . 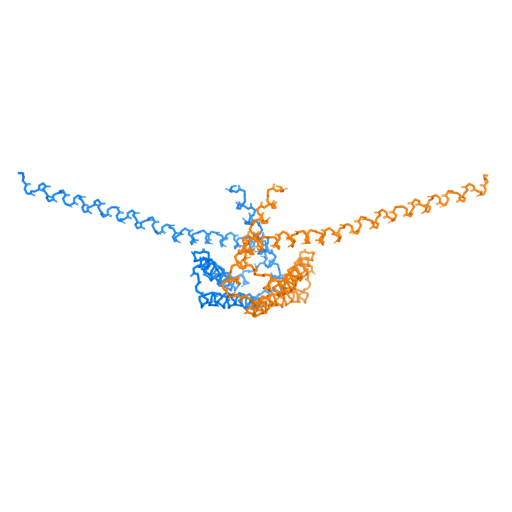GLY A 1 94 ? -8.383 20.625 7.367 1 82.19 94 GLY A C 1
ATOM 778 O O . GLY A 1 94 ? -8.398 19.891 8.367 1 82.19 94 GLY A O 1
ATOM 779 N N . ASN A 1 95 ? -8.211 21.984 7.379 1 80.19 95 ASN A N 1
ATOM 780 C CA . ASN A 1 95 ? -7.824 22.672 8.602 1 80.19 95 ASN A CA 1
ATOM 781 C C . ASN A 1 95 ? -9 22.797 9.57 1 80.19 95 ASN A C 1
ATOM 783 O O . ASN A 1 95 ? -8.812 23.141 10.742 1 80.19 95 ASN A O 1
ATOM 787 N N . GLN A 1 96 ? -10.164 22.438 9.188 1 91.38 96 GLN A N 1
ATOM 788 C CA . GLN A 1 96 ? -11.344 22.578 10.039 1 91.38 96 GLN A CA 1
ATOM 789 C C . GLN A 1 96 ? -11.516 21.344 10.922 1 91.38 96 GLN A C 1
ATOM 791 O O . GLN A 1 96 ? -12.398 21.312 11.789 1 91.38 96 GLN A O 1
ATOM 796 N N . LEU A 1 97 ? -10.711 20.391 10.711 1 94.19 97 LEU A N 1
ATOM 797 C CA . LEU A 1 97 ? -10.75 19.219 11.57 1 94.19 97 LEU A CA 1
ATOM 798 C C . LEU A 1 97 ? -10.43 19.594 13.016 1 94.19 97 LEU A C 1
ATOM 800 O O . LEU A 1 97 ? -9.508 20.375 13.273 1 94.19 97 LEU A O 1
ATOM 804 N N . SER A 1 98 ? -11.297 19.141 13.969 1 96 98 SER A N 1
ATOM 805 C CA . SER A 1 98 ? -10.922 19.266 15.375 1 96 98 SER A CA 1
ATOM 806 C C . SER A 1 98 ? -9.805 18.297 15.734 1 96 98 SER A C 1
ATOM 808 O O . SER A 1 98 ? -9.555 17.328 15 1 96 98 SER A O 1
ATOM 810 N N . GLU A 1 99 ? -9.078 18.562 16.812 1 97.19 99 GLU A N 1
ATOM 811 C CA . GLU A 1 99 ? -8.031 17.672 17.281 1 97.19 99 GLU A CA 1
ATOM 812 C C . GLU A 1 99 ? -8.586 16.266 17.547 1 97.19 99 GLU A C 1
ATOM 814 O O . GLU A 1 99 ? -7.941 15.266 17.234 1 97.19 99 GLU A O 1
ATOM 819 N N . LYS A 1 100 ? -9.773 16.25 18.109 1 97.25 100 LYS A N 1
ATOM 820 C CA . LYS A 1 100 ? -10.414 14.977 18.406 1 97.25 100 LYS A CA 1
ATOM 821 C C . LYS A 1 100 ? -10.734 14.203 17.141 1 97.25 100 LYS A C 1
ATOM 823 O O . LYS A 1 100 ? -10.477 13 17.047 1 97.25 100 LYS A O 1
ATOM 828 N N . GLU A 1 101 ? -11.25 14.859 16.156 1 97.12 101 GLU A N 1
ATOM 829 C CA . GLU A 1 101 ? -11.562 14.242 14.867 1 97.12 101 GLU A CA 1
ATOM 830 C C . GLU A 1 101 ? -10.297 13.742 14.172 1 97.12 101 GLU A C 1
ATOM 832 O O . GLU A 1 101 ? -10.297 12.664 13.57 1 97.12 101 GLU A O 1
ATOM 837 N N . ALA A 1 102 ? -9.297 14.539 14.266 1 97.69 102 ALA A N 1
ATOM 838 C CA . ALA A 1 102 ? -8.023 14.164 13.656 1 97.6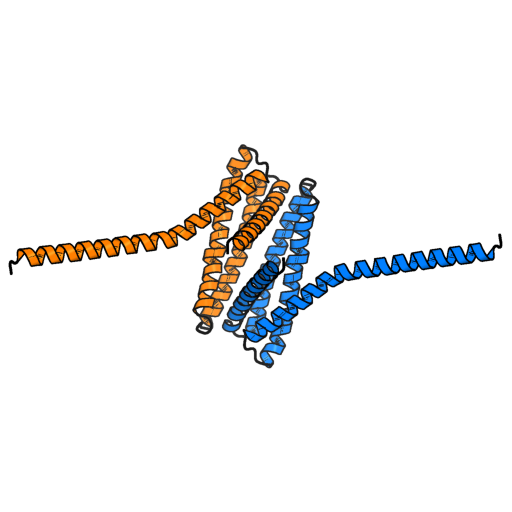9 102 ALA A CA 1
ATOM 839 C C . ALA A 1 102 ? -7.465 12.891 14.281 1 97.69 102 ALA A C 1
ATOM 841 O O . ALA A 1 102 ? -7.012 11.992 13.562 1 97.69 102 ALA A O 1
ATOM 842 N N . LEU A 1 103 ? -7.539 12.852 15.594 1 97.69 103 LEU A N 1
ATOM 843 C CA . LEU A 1 103 ? -7.07 11.664 16.297 1 97.69 103 LEU A CA 1
ATOM 844 C C . LEU A 1 103 ? -7.883 10.438 15.891 1 97.69 103 LEU A C 1
ATOM 846 O O . LEU A 1 103 ? -7.32 9.359 15.688 1 97.69 103 LEU A O 1
ATOM 850 N N . GLU A 1 104 ? -9.109 10.625 15.773 1 97.62 104 GLU A N 1
ATOM 851 C CA . GLU A 1 104 ? -9.992 9.531 15.375 1 97.62 104 GLU A CA 1
ATOM 852 C C . GLU A 1 104 ? -9.656 9.039 13.969 1 97.62 104 GLU A C 1
ATOM 854 O O . GLU A 1 104 ? -9.703 7.84 13.695 1 97.62 104 GLU A O 1
ATOM 859 N N . LEU A 1 105 ? -9.375 9.961 13.07 1 97.69 105 LEU A N 1
ATOM 860 C CA . LEU A 1 105 ? -9.016 9.602 11.703 1 97.69 105 LEU A CA 1
ATOM 861 C C . LEU A 1 105 ? -7.727 8.789 11.672 1 97.69 105 LEU A C 1
ATOM 863 O O . LEU A 1 105 ? -7.633 7.793 10.961 1 97.69 105 LEU A O 1
ATOM 867 N N . ILE A 1 106 ? -6.75 9.227 12.461 1 98.12 106 ILE A N 1
ATOM 868 C CA . ILE A 1 106 ? -5.461 8.539 12.531 1 98.12 106 ILE A CA 1
ATOM 869 C C . ILE A 1 106 ? -5.66 7.113 13.031 1 98.12 106 ILE A C 1
ATOM 871 O O . ILE A 1 106 ? -5.129 6.164 12.453 1 98.12 106 ILE A O 1
ATOM 875 N N . GLU A 1 107 ? -6.449 6.984 14.062 1 98.06 107 GLU A N 1
ATOM 876 C CA . GLU A 1 107 ? -6.703 5.676 14.664 1 98.06 107 GLU A CA 1
ATOM 877 C C . GLU A 1 107 ? -7.469 4.77 13.695 1 98.06 107 GLU A C 1
ATOM 879 O O . GLU A 1 107 ? -7.164 3.584 13.578 1 98.06 107 GLU A O 1
ATOM 884 N N . LYS A 1 108 ? -8.43 5.348 13.078 1 98.25 108 LYS A N 1
ATOM 885 C CA . LYS A 1 108 ? -9.219 4.582 12.117 1 98.25 108 LYS A CA 1
ATOM 886 C C . LYS A 1 108 ? -8.352 4.074 10.969 1 98.25 108 LYS A C 1
ATOM 888 O O . LYS A 1 108 ? -8.461 2.914 10.562 1 98.25 108 LYS A O 1
ATOM 893 N N . GLU A 1 109 ? -7.531 4.922 10.406 1 98.19 109 GLU A N 1
ATOM 894 C CA . GLU A 1 109 ? -6.625 4.52 9.328 1 98.19 109 GLU A CA 1
ATOM 895 C C . GLU A 1 109 ? -5.707 3.387 9.781 1 98.19 109 GLU A C 1
ATOM 897 O O . GLU A 1 109 ? -5.445 2.453 9.016 1 98.19 109 GLU A O 1
ATOM 902 N N . GLU A 1 110 ? -5.203 3.51 11.031 1 98.19 110 GLU A N 1
ATOM 903 C CA . GLU A 1 110 ? -4.344 2.463 11.57 1 98.19 110 GLU A CA 1
ATOM 904 C C . GLU A 1 110 ? -5.074 1.126 11.641 1 98.19 110 GLU A C 1
ATOM 906 O O . GLU A 1 110 ? -4.516 0.086 11.289 1 98.19 110 GLU A O 1
ATOM 911 N N . GLU A 1 111 ? -6.273 1.197 12.102 1 98.38 111 GLU A N 1
ATOM 912 C CA . GLU A 1 111 ? -7.09 -0.009 12.211 1 98.38 111 GLU A CA 1
ATOM 913 C C . GLU A 1 111 ? -7.332 -0.639 10.844 1 98.38 111 GLU A C 1
ATOM 915 O O . GLU A 1 111 ? -7.246 -1.859 10.695 1 98.38 111 GLU A O 1
ATOM 920 N N . ILE A 1 112 ? -7.66 0.171 9.891 1 98.69 112 ILE A N 1
ATOM 921 C CA . ILE A 1 112 ? -7.941 -0.32 8.547 1 98.69 112 ILE A CA 1
ATOM 922 C C . ILE A 1 112 ? -6.68 -0.928 7.941 1 98.69 112 ILE A C 1
ATOM 924 O O . ILE A 1 112 ? -6.727 -1.997 7.328 1 98.69 112 ILE A O 1
ATOM 928 N N . ASN A 1 113 ? -5.531 -0.245 8.102 1 98.19 113 ASN A N 1
ATOM 929 C CA . ASN A 1 113 ? -4.273 -0.761 7.574 1 98.19 113 ASN A CA 1
ATOM 930 C C . ASN A 1 113 ? -3.93 -2.121 8.18 1 98.19 113 ASN A C 1
ATOM 932 O O . ASN A 1 113 ? -3.447 -3.012 7.48 1 98.19 113 ASN A O 1
ATOM 936 N N . LEU A 1 114 ? -4.16 -2.24 9.461 1 98.44 114 LEU A N 1
ATOM 937 C CA . LEU A 1 114 ? -3.941 -3.527 10.109 1 98.44 114 LEU A CA 1
ATOM 938 C C . LEU A 1 114 ? -4.898 -4.582 9.562 1 98.44 114 LEU A C 1
ATOM 940 O O . LEU A 1 114 ? -4.508 -5.734 9.359 1 98.44 114 LEU A O 1
ATOM 944 N N . GLU A 1 115 ? -6.148 -4.203 9.391 1 98.62 115 GLU A N 1
ATOM 945 C CA . GLU A 1 115 ? -7.145 -5.121 8.852 1 98.62 115 GLU A CA 1
ATOM 946 C C . GLU A 1 115 ? -6.758 -5.598 7.457 1 98.62 115 GLU A C 1
ATOM 948 O O . GLU A 1 115 ? -7.016 -6.746 7.094 1 98.62 115 GLU A O 1
ATOM 953 N N . ILE A 1 116 ? -6.199 -4.773 6.629 1 98.56 116 ILE A N 1
ATOM 954 C CA . ILE A 1 116 ? -5.758 -5.125 5.281 1 98.56 116 ILE A CA 1
ATOM 955 C C . ILE A 1 116 ? -4.707 -6.23 5.355 1 98.56 116 ILE A C 1
ATOM 957 O O . ILE A 1 116 ? -4.793 -7.23 4.641 1 98.56 116 ILE A O 1
ATOM 961 N N . VAL A 1 117 ? -3.738 -6.074 6.25 1 98.5 117 VAL A N 1
ATOM 962 C CA . VAL A 1 117 ? -2.668 -7.051 6.414 1 98.5 117 VAL A CA 1
ATOM 963 C C . VAL A 1 117 ? -3.248 -8.375 6.91 1 98.5 117 VAL A C 1
ATOM 965 O O . VAL A 1 117 ? -2.891 -9.445 6.41 1 98.5 117 VAL A O 1
ATOM 968 N N . LYS A 1 118 ? -4.148 -8.273 7.887 1 98.5 118 LYS A N 1
ATOM 969 C CA . LYS A 1 118 ? -4.777 -9.469 8.438 1 98.5 118 LYS A CA 1
ATOM 970 C C . LYS A 1 118 ? -5.594 -10.203 7.375 1 98.5 118 LYS A C 1
ATOM 972 O O . LYS A 1 118 ? -5.59 -11.43 7.316 1 98.5 118 LYS A O 1
ATOM 977 N N . THR A 1 119 ? -6.316 -9.453 6.574 1 98.62 119 THR A N 1
ATOM 978 C CA . THR A 1 119 ? -7.137 -10.023 5.512 1 98.62 119 THR A CA 1
ATOM 979 C C . THR A 1 119 ? -6.266 -10.766 4.496 1 98.62 119 THR A C 1
ATOM 981 O O . THR A 1 119 ? -6.617 -11.859 4.051 1 98.62 119 THR A O 1
ATOM 984 N N . SER A 1 120 ? -5.152 -10.164 4.078 1 98 120 SER A N 1
ATOM 985 C CA . SER A 1 120 ? -4.215 -10.797 3.158 1 98 120 SER A CA 1
ATOM 986 C C . SER A 1 120 ? -3.66 -12.094 3.746 1 98 120 SER A C 1
ATOM 988 O O . SER A 1 120 ? -3.559 -13.102 3.049 1 98 120 SER A O 1
ATOM 990 N N . LYS A 1 121 ? -3.291 -12.039 5.004 1 98.25 121 LYS A N 1
ATOM 991 C CA . LYS A 1 121 ? -2.77 -13.219 5.684 1 98.25 121 LYS A CA 1
ATOM 992 C C . LYS A 1 121 ? -3.811 -14.336 5.719 1 98.25 121 LYS A C 1
ATOM 994 O O . LYS A 1 121 ? -3.484 -15.508 5.488 1 98.25 121 LYS A O 1
ATOM 999 N N . GLU A 1 122 ? -5.008 -13.945 6.07 1 98.38 122 GLU A N 1
ATOM 1000 C CA . GLU A 1 122 ? -6.102 -14.914 6.117 1 98.38 122 GLU A CA 1
ATOM 1001 C C . GLU A 1 122 ? -6.324 -15.562 4.754 1 98.38 122 GLU A C 1
ATOM 1003 O O . GLU A 1 122 ? -6.535 -16.766 4.66 1 98.38 122 GLU A O 1
ATOM 1008 N N . MET A 1 123 ? -6.305 -14.797 3.705 1 98.56 123 MET A N 1
ATOM 1009 C CA . MET A 1 123 ? -6.453 -15.328 2.354 1 98.56 123 MET A CA 1
ATOM 1010 C C . MET A 1 123 ? -5.371 -16.359 2.051 1 98.56 123 MET A C 1
ATOM 1012 O O . MET A 1 123 ? -5.66 -17.438 1.536 1 98.56 123 MET A O 1
ATOM 1016 N N . ASN A 1 124 ? -4.129 -15.977 2.334 1 98.44 124 ASN A N 1
ATOM 1017 C CA . ASN A 1 124 ? -3.023 -16.891 2.09 1 98.44 124 ASN A CA 1
ATOM 1018 C C . ASN A 1 124 ? -3.229 -18.219 2.809 1 98.44 124 ASN A C 1
ATOM 1020 O O . ASN A 1 124 ? -3.008 -19.281 2.229 1 98.44 124 ASN A O 1
ATOM 1024 N N . LEU A 1 125 ? -3.615 -18.141 4.062 1 98.31 125 LEU A N 1
ATOM 1025 C CA . LEU A 1 125 ? -3.83 -19.328 4.871 1 98.31 125 LEU A CA 1
ATOM 1026 C C . LEU A 1 125 ? -4.918 -20.203 4.266 1 98.31 125 LEU A C 1
ATOM 1028 O O . LEU A 1 125 ? -4.762 -21.438 4.188 1 98.31 125 LEU A O 1
ATOM 1032 N N . GLN A 1 126 ? -5.996 -19.594 3.84 1 98.69 126 GLN A N 1
ATOM 1033 C CA . GLN A 1 126 ? -7.094 -20.344 3.242 1 98.69 126 GLN A CA 1
ATOM 1034 C C . GLN A 1 126 ? -6.684 -20.938 1.896 1 98.69 126 GLN A C 1
ATOM 1036 O O . GLN A 1 126 ? -7.031 -22.078 1.583 1 98.69 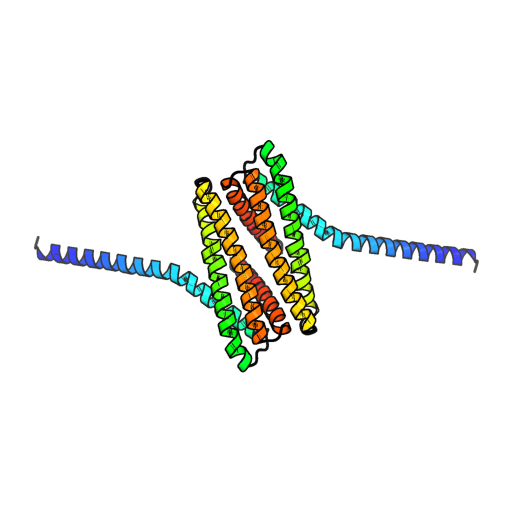126 GLN A O 1
ATOM 1041 N N . LEU A 1 127 ? -5.941 -20.188 1.081 1 98.62 127 LEU A N 1
ATOM 1042 C CA . LEU A 1 127 ? -5.547 -20.641 -0.247 1 98.62 127 LEU A CA 1
ATOM 1043 C C . LEU A 1 127 ? -4.535 -21.766 -0.153 1 98.62 127 LEU A C 1
ATOM 1045 O O . LEU A 1 127 ? -4.48 -22.641 -1.035 1 98.62 127 LEU A O 1
ATOM 1049 N N . GLN A 1 128 ? -3.771 -21.766 0.917 1 98.06 128 GLN A N 1
ATOM 1050 C CA . GLN A 1 128 ? -2.771 -22.812 1.102 1 98.06 128 GLN A CA 1
ATOM 1051 C C . GLN A 1 128 ? -3.43 -24.188 1.257 1 98.06 128 GLN A C 1
ATOM 1053 O O . GLN A 1 128 ? -2.771 -25.219 1.105 1 98.06 128 GLN A O 1
ATOM 1058 N N . LYS A 1 129 ? -4.695 -24.188 1.554 1 97.94 129 LYS A N 1
ATOM 1059 C CA . LYS A 1 129 ? -5.445 -25.438 1.683 1 97.94 129 LYS A CA 1
ATOM 1060 C C . LYS A 1 129 ? -5.969 -25.906 0.328 1 97.94 129 LYS A C 1
ATOM 1062 O O . LYS A 1 129 ? -6.461 -27.031 0.202 1 97.94 129 LYS A O 1
ATOM 1067 N N . VAL A 1 130 ? -5.887 -25.031 -0.649 1 98.06 130 VAL A N 1
ATOM 1068 C CA . VAL A 1 130 ? -6.566 -25.281 -1.918 1 98.06 130 VAL A CA 1
ATOM 1069 C C . VAL A 1 130 ? -5.535 -25.391 -3.039 1 98.06 130 VAL A C 1
ATOM 1071 O O . VAL A 1 130 ? -5.695 -26.188 -3.959 1 98.06 130 VAL A O 1
ATOM 1074 N N . ILE A 1 131 ? -4.484 -24.625 -2.984 1 97.81 131 ILE A N 1
ATOM 1075 C CA . ILE A 1 131 ? -3.467 -24.609 -4.027 1 97.81 131 ILE A CA 1
ATOM 1076 C C . ILE A 1 131 ? -2.078 -24.594 -3.393 1 97.81 131 ILE A C 1
ATOM 1078 O O . ILE A 1 131 ? -1.944 -24.391 -2.182 1 97.81 131 ILE A O 1
ATOM 1082 N N . SER A 1 132 ? -1.086 -24.828 -4.23 1 96.69 132 SER A N 1
ATOM 1083 C CA . SER A 1 132 ? 0.288 -24.859 -3.738 1 96.69 132 SER A CA 1
ATOM 1084 C C . SER A 1 132 ? 0.79 -23.453 -3.424 1 96.69 132 SER A C 1
ATOM 1086 O O . SER A 1 132 ? 0.226 -22.469 -3.9 1 96.69 132 SER A O 1
ATOM 1088 N N . ALA A 1 133 ? 1.79 -23.359 -2.568 1 97.44 133 ALA A N 1
ATOM 1089 C CA . ALA A 1 133 ? 2.42 -22.078 -2.268 1 97.44 133 ALA A CA 1
ATOM 1090 C C . ALA A 1 133 ? 2.963 -21.422 -3.535 1 97.44 133 ALA A C 1
ATOM 1092 O O . ALA A 1 133 ? 2.936 -20.203 -3.67 1 97.44 133 ALA A O 1
ATOM 1093 N N . LYS A 1 134 ? 3.459 -22.234 -4.473 1 96.38 134 LYS A N 1
ATOM 1094 C CA . LYS A 1 134 ? 3.959 -21.719 -5.742 1 96.38 134 LYS A CA 1
ATOM 1095 C C . LYS A 1 134 ? 2.867 -20.969 -6.496 1 96.38 134 LYS A C 1
ATOM 1097 O O . LYS A 1 134 ? 3.113 -19.891 -7.043 1 96.38 134 LYS A O 1
ATOM 1102 N N . LYS A 1 135 ? 1.735 -21.516 -6.453 1 96.31 135 LYS A N 1
ATOM 1103 C CA . LYS A 1 135 ? 0.622 -20.891 -7.156 1 96.31 135 LYS A CA 1
ATOM 1104 C C . LYS A 1 135 ? 0.2 -19.594 -6.465 1 96.31 135 LYS A C 1
ATOM 1106 O O . LYS A 1 135 ? -0.24 -18.641 -7.121 1 96.31 135 LYS A O 1
ATOM 1111 N N . ILE A 1 136 ? 0.345 -19.531 -5.145 1 97.94 136 ILE A N 1
ATOM 1112 C CA . ILE A 1 136 ? 0.022 -18.328 -4.406 1 97.94 136 ILE A CA 1
ATOM 1113 C C . ILE A 1 136 ? 1.007 -17.219 -4.777 1 97.94 136 ILE A C 1
ATOM 1115 O O . ILE A 1 136 ? 0.614 -16.062 -4.957 1 97.94 136 ILE A O 1
ATOM 1119 N N . VAL A 1 137 ? 2.262 -17.562 -4.891 1 97.38 137 VAL A N 1
ATOM 1120 C CA . VAL A 1 137 ? 3.273 -16.594 -5.297 1 97.38 137 VAL A CA 1
ATOM 1121 C C . VAL A 1 137 ? 2.963 -16.078 -6.695 1 97.38 137 VAL A C 1
ATOM 1123 O O . VAL A 1 137 ? 3.045 -14.867 -6.953 1 97.38 137 VAL A O 1
ATOM 1126 N N . LEU A 1 138 ? 2.592 -16.969 -7.562 1 95.5 138 LEU A N 1
ATOM 1127 C CA . LEU A 1 138 ? 2.225 -16.578 -8.922 1 95.5 138 LEU A CA 1
ATOM 1128 C C . LEU A 1 138 ? 1.01 -15.656 -8.914 1 95.5 138 LEU A C 1
ATOM 1130 O O . LEU A 1 138 ? 0.927 -14.719 -9.719 1 95.5 138 LEU A O 1
ATOM 1134 N N . LEU A 1 139 ? 0.09 -16.031 -8.062 1 96.69 139 LEU A N 1
ATOM 1135 C CA . LEU A 1 139 ? -1.09 -15.188 -7.91 1 96.69 139 LEU A CA 1
ATOM 1136 C C . LEU A 1 139 ? -0.692 -13.75 -7.57 1 96.69 139 LEU A C 1
ATOM 1138 O O . LEU A 1 139 ? -1.157 -12.805 -8.211 1 96.69 139 LEU A O 1
ATOM 1142 N N . LYS A 1 140 ? 0.102 -13.578 -6.613 1 96.44 140 LYS A N 1
ATOM 1143 C CA . LYS A 1 140 ? 0.535 -12.258 -6.168 1 96.44 140 LYS A CA 1
ATOM 1144 C C . LYS A 1 140 ? 1.257 -11.508 -7.285 1 96.44 140 LYS A C 1
ATOM 1146 O O . LYS A 1 140 ? 1.086 -10.297 -7.441 1 96.44 140 LYS A O 1
ATOM 1151 N N . GLN A 1 141 ? 2.027 -12.219 -8.031 1 95.12 141 GLN A N 1
ATOM 1152 C CA . GLN A 1 141 ? 2.689 -11.625 -9.188 1 95.12 141 GLN A CA 1
ATOM 1153 C C . GLN A 1 141 ? 1.671 -11.148 -10.219 1 95.12 141 GLN A C 1
ATOM 1155 O O . GLN A 1 141 ? 1.792 -10.047 -10.758 1 95.12 141 GLN A O 1
ATOM 1160 N N . ALA A 1 142 ? 0.747 -12.039 -10.469 1 95.38 142 ALA A N 1
ATOM 1161 C CA . ALA A 1 142 ? -0.301 -11.688 -11.422 1 95.38 142 ALA A CA 1
ATOM 1162 C C . ALA A 1 142 ? -1.062 -10.445 -10.977 1 95.38 142 ALA A C 1
ATOM 1164 O O . ALA A 1 142 ? -1.384 -9.578 -11.789 1 95.38 142 ALA A O 1
ATOM 1165 N N . GLU A 1 143 ? -1.381 -10.391 -9.688 1 95.88 143 GLU A N 1
ATOM 1166 C CA . GLU A 1 143 ? -2.059 -9.219 -9.148 1 95.88 143 GLU A CA 1
ATOM 1167 C C . GLU A 1 143 ? -1.245 -7.949 -9.383 1 95.88 143 GLU A C 1
ATOM 1169 O O . GLU A 1 143 ? -1.798 -6.91 -9.758 1 95.88 143 GLU A O 1
ATOM 1174 N N . LYS A 1 144 ? -0.024 -7.996 -9.078 1 94.06 144 LYS A N 1
ATOM 1175 C CA . LYS A 1 144 ? 0.865 -6.852 -9.258 1 94.06 144 LYS A CA 1
ATOM 1176 C C . LYS A 1 144 ? 0.915 -6.41 -10.719 1 94.06 144 LYS A C 1
ATOM 1178 O O . LYS A 1 144 ? 0.801 -5.219 -11.016 1 94.06 144 LYS A O 1
ATOM 1183 N N . GLU A 1 145 ? 1.127 -7.387 -11.586 1 94.06 145 GLU A N 1
ATOM 1184 C CA . GLU A 1 145 ? 1.175 -7.102 -13.023 1 94.06 145 GLU A CA 1
ATOM 1185 C C . GLU A 1 145 ? -0.133 -6.48 -13.508 1 94.06 145 GLU A C 1
ATOM 1187 O O . GLU A 1 145 ? -0.124 -5.559 -14.32 1 94.06 145 GLU A O 1
ATOM 1192 N N . PHE A 1 146 ? -1.176 -7.055 -13.055 1 95.94 146 PHE A N 1
ATOM 1193 C CA . PHE A 1 146 ? -2.484 -6.535 -13.43 1 95.94 146 PHE A CA 1
ATOM 1194 C C . PHE A 1 146 ? -2.633 -5.078 -13.008 1 95.94 146 PHE A C 1
ATOM 1196 O O . PHE A 1 146 ? -3.107 -4.242 -13.781 1 95.94 146 PHE A O 1
ATOM 1203 N N . ARG A 1 147 ? -2.289 -4.805 -11.781 1 92.5 147 ARG A N 1
ATOM 1204 C CA . ARG A 1 147 ? -2.369 -3.441 -11.266 1 92.5 147 ARG A CA 1
ATOM 1205 C C . ARG A 1 147 ? -1.544 -2.484 -12.117 1 92.5 147 ARG A C 1
ATOM 1207 O O . ARG A 1 147 ? -1.987 -1.374 -12.422 1 92.5 147 ARG A O 1
ATOM 1214 N N . HIS A 1 148 ? -0.388 -2.885 -12.477 1 90.38 148 HIS A N 1
ATOM 1215 C CA . HIS A 1 148 ? 0.48 -2.076 -13.328 1 90.38 148 HIS A CA 1
ATOM 1216 C C . HIS A 1 148 ? -0.16 -1.822 -14.688 1 90.38 148 HIS A C 1
ATOM 1218 O O . HIS A 1 148 ? -0.089 -0.709 -15.211 1 90.38 148 HIS A O 1
ATOM 1224 N N . SER A 1 149 ? -0.714 -2.836 -15.227 1 90.94 149 SER A N 1
ATOM 1225 C CA . SER A 1 149 ? -1.359 -2.711 -16.531 1 90.94 149 SER A CA 1
ATOM 1226 C C . SER A 1 149 ? -2.553 -1.764 -16.469 1 90.94 149 SER A C 1
ATOM 1228 O O . SER A 1 149 ? -2.801 -1.005 -17.406 1 90.94 149 SER A O 1
ATOM 1230 N N . LEU A 1 150 ? -3.27 -1.82 -15.352 1 88.44 150 LEU A N 1
ATOM 1231 C CA . LEU A 1 150 ? -4.414 -0.937 -15.156 1 88.44 150 LEU A CA 1
ATOM 1232 C C . LEU A 1 150 ? -3.975 0.523 -15.117 1 88.44 150 LEU A C 1
ATOM 1234 O O . LEU A 1 150 ? -4.605 1.382 -15.742 1 88.44 150 LEU A O 1
ATOM 1238 N N . ILE A 1 151 ? -2.918 0.818 -14.422 1 84.56 151 ILE A N 1
ATOM 1239 C CA . ILE A 1 151 ? -2.41 2.178 -14.281 1 84.56 151 ILE A CA 1
ATOM 1240 C C . ILE A 1 151 ? -1.942 2.691 -15.641 1 84.56 151 ILE A C 1
ATOM 1242 O O . ILE A 1 151 ? -2.184 3.85 -15.992 1 84.56 151 ILE A O 1
ATOM 1246 N N . LYS A 1 152 ? -1.306 1.832 -16.391 1 83.69 152 LYS A N 1
ATOM 1247 C CA . LYS A 1 152 ? -0.845 2.188 -17.719 1 83.69 152 LYS A CA 1
ATOM 1248 C C . LYS A 1 152 ? -2.018 2.547 -18.625 1 83.69 152 LYS A C 1
ATOM 1250 O O . LYS A 1 152 ? -1.94 3.502 -19.406 1 83.69 152 LYS A O 1
ATOM 1255 N N . GLN A 1 153 ? -3.084 1.802 -18.516 1 84.25 153 GLN A N 1
ATOM 1256 C CA . GLN A 1 153 ? -4.266 2.041 -19.344 1 84.25 153 GLN A CA 1
ATOM 1257 C C . GLN A 1 153 ? -4.945 3.352 -18.953 1 84.25 153 GLN A C 1
ATOM 1259 O O . GLN A 1 153 ? -5.477 4.059 -19.812 1 84.25 153 GLN A O 1
ATOM 1264 N N . TYR A 1 154 ? -5 3.666 -17.719 1 77.12 154 TYR A N 1
ATOM 1265 C CA . TYR A 1 154 ? -5.594 4.91 -17.234 1 77.12 154 TYR A CA 1
ATOM 1266 C C . TYR A 1 154 ? -4.816 6.117 -17.75 1 77.12 154 TYR A C 1
ATOM 1268 O O . TYR A 1 154 ? -5.406 7.16 -18.047 1 77.12 154 TYR A O 1
ATOM 1276 N N . LYS A 1 155 ? -3.598 5.984 -17.891 1 73.12 155 LYS A N 1
ATOM 1277 C CA . LYS A 1 155 ? -2.717 7.035 -18.375 1 73.12 155 LYS A CA 1
ATOM 1278 C C . LYS A 1 155 ? -2.971 7.312 -19.859 1 73.12 155 LYS A C 1
ATOM 1280 O O . LYS A 1 155 ? -2.861 8.453 -20.312 1 73.12 155 LYS A O 1
ATOM 1285 N N . GLU A 1 156 ? -3.145 6.344 -20.516 1 69.19 156 GLU A N 1
ATOM 1286 C CA . GLU A 1 156 ? -3.322 6.457 -21.969 1 69.19 156 GLU A CA 1
ATOM 1287 C C . GLU A 1 156 ? -4.691 7.039 -22.312 1 69.19 156 GLU A C 1
ATOM 1289 O O . GLU A 1 156 ? -4.867 7.629 -23.375 1 69.19 156 GLU A O 1
ATOM 1294 N N . HIS A 1 157 ? -5.566 6.926 -21.5 1 62.53 157 HIS A N 1
ATOM 1295 C CA . HIS A 1 157 ? -6.906 7.402 -21.812 1 62.53 157 HIS A CA 1
ATOM 1296 C C . HIS A 1 157 ? -7.176 8.758 -21.172 1 62.53 157 HIS A C 1
ATOM 1298 O O . HIS A 1 157 ? -8.164 9.422 -21.5 1 62.53 157 HIS A O 1
ATOM 1304 N N . LYS A 1 158 ? -6.355 9.297 -20.422 1 55.84 158 LYS A N 1
ATOM 1305 C CA . LYS A 1 158 ? -6.535 10.68 -19.984 1 55.84 158 LYS A CA 1
ATOM 1306 C C . LYS A 1 158 ? -5.676 11.641 -20.797 1 55.84 158 LYS A C 1
ATOM 1308 O O . LYS A 1 158 ? -4.562 11.289 -21.203 1 55.84 158 LYS A O 1
ATOM 1313 N N . MET B 1 1 ? 65.25 -9.422 -31.594 1 56.88 1 MET B N 1
ATOM 1314 C CA . MET B 1 1 ? 64.438 -8.32 -31.125 1 56.88 1 MET B CA 1
ATOM 1315 C C . MET B 1 1 ? 64.688 -8.016 -29.672 1 56.88 1 MET B C 1
ATOM 1317 O O . MET B 1 1 ? 64.75 -8.922 -28.828 1 56.88 1 MET B O 1
ATOM 1321 N N . PRO B 1 2 ? 65.125 -6.75 -29.25 1 69.12 2 PRO B N 1
ATOM 1322 C CA . PRO B 1 2 ? 65.688 -6.535 -27.938 1 69.12 2 PRO B CA 1
ATOM 1323 C C . PRO B 1 2 ? 64.688 -6.727 -26.797 1 69.12 2 PRO B C 1
ATOM 1325 O O . PRO B 1 2 ? 63.5 -6.539 -27 1 69.12 2 PRO B O 1
ATOM 1328 N N . ILE B 1 3 ? 65.062 -7.434 -25.766 1 76.88 3 ILE B N 1
ATOM 1329 C CA . ILE B 1 3 ? 64.375 -7.859 -24.562 1 76.88 3 ILE B CA 1
ATOM 1330 C C . ILE B 1 3 ? 63.594 -6.68 -23.953 1 76.88 3 ILE B C 1
ATOM 1332 O O . ILE B 1 3 ? 62.469 -6.84 -23.469 1 76.88 3 ILE B O 1
ATOM 1336 N N . TRP B 1 4 ? 64.062 -5.445 -24.172 1 67.06 4 TRP B N 1
ATOM 1337 C CA . TRP B 1 4 ? 63.469 -4.27 -23.562 1 67.06 4 TRP B CA 1
ATOM 1338 C C . TRP B 1 4 ? 62.125 -3.963 -24.219 1 67.06 4 TRP B C 1
ATOM 1340 O O . TRP B 1 4 ? 61.188 -3.533 -23.547 1 67.06 4 TRP B O 1
ATOM 1350 N N . LYS B 1 5 ? 61.906 -4.234 -25.484 1 73.62 5 LYS B N 1
ATOM 1351 C CA . LYS B 1 5 ? 60.656 -4.008 -26.203 1 73.62 5 LYS B CA 1
ATOM 1352 C C . LYS B 1 5 ? 59.531 -4.926 -25.688 1 73.62 5 LYS B C 1
ATOM 1354 O O . LYS B 1 5 ? 58.406 -4.504 -25.547 1 73.62 5 LYS B O 1
ATOM 1359 N N . ILE B 1 6 ? 59.938 -6.133 -25.375 1 70.5 6 ILE B N 1
ATOM 1360 C CA . ILE B 1 6 ? 58.969 -7.105 -24.859 1 70.5 6 ILE B CA 1
ATOM 1361 C C . ILE B 1 6 ? 58.469 -6.66 -23.484 1 70.5 6 ILE B C 1
ATOM 1363 O O . ILE B 1 6 ? 57.281 -6.75 -23.203 1 70.5 6 ILE B O 1
ATOM 1367 N N . LEU B 1 7 ? 59.281 -6.004 -22.641 1 69.12 7 LEU B N 1
ATOM 1368 C CA . LEU B 1 7 ? 58.938 -5.527 -21.297 1 69.12 7 LEU B CA 1
ATOM 1369 C C . LEU B 1 7 ? 58 -4.336 -21.391 1 69.12 7 LEU B C 1
ATOM 1371 O O . LEU B 1 7 ? 57.031 -4.242 -20.609 1 69.12 7 LEU B O 1
ATOM 1375 N N . ILE B 1 8 ? 58.219 -3.43 -22.281 1 68.75 8 ILE B N 1
ATOM 1376 C CA . ILE B 1 8 ? 57.406 -2.252 -22.453 1 68.75 8 ILE B CA 1
ATOM 1377 C C . ILE B 1 8 ? 56 -2.676 -22.938 1 68.75 8 ILE B C 1
ATOM 1379 O O . ILE B 1 8 ? 55 -2.148 -22.453 1 68.75 8 ILE B O 1
ATOM 1383 N N . PHE B 1 9 ? 55.969 -3.701 -23.828 1 67.94 9 PHE B N 1
ATOM 1384 C CA . PHE B 1 9 ? 54.688 -4.191 -24.328 1 67.94 9 PHE B CA 1
ATOM 1385 C C . PHE B 1 9 ? 53.875 -4.824 -23.203 1 67.94 9 PHE B C 1
ATOM 1387 O O . PHE B 1 9 ? 52.656 -4.637 -23.141 1 67.94 9 PHE B O 1
ATOM 1394 N N . LYS B 1 10 ? 54.5 -5.477 -22.281 1 69.5 10 LYS B N 1
ATOM 1395 C CA . LYS B 1 10 ? 53.812 -6.102 -21.141 1 69.5 10 LYS B CA 1
ATOM 1396 C C . LYS B 1 10 ? 53.281 -5.055 -20.172 1 69.5 10 LYS B C 1
ATOM 1398 O O . LYS B 1 10 ? 52.188 -5.195 -19.625 1 69.5 10 LYS B O 1
ATOM 1403 N N . ILE B 1 11 ? 54.125 -4.055 -19.938 1 65.44 11 ILE B N 1
ATOM 1404 C CA . ILE B 1 11 ? 53.75 -2.961 -19.047 1 65.44 11 ILE B CA 1
ATOM 1405 C C . ILE B 1 11 ? 52.562 -2.213 -19.641 1 65.44 11 ILE B C 1
ATOM 1407 O O . ILE B 1 11 ? 51.594 -1.882 -18.938 1 65.44 11 ILE B O 1
ATOM 1411 N N . LEU B 1 12 ? 52.531 -2.004 -20.938 1 63.16 12 LEU B N 1
ATOM 1412 C CA . LEU B 1 12 ? 51.469 -1.323 -21.641 1 63.16 12 LEU B CA 1
ATOM 1413 C C . LEU B 1 12 ? 50.188 -2.156 -21.594 1 63.16 12 LEU B C 1
ATOM 1415 O O . LEU B 1 12 ? 49.094 -1.617 -21.406 1 63.16 12 LEU B O 1
ATOM 1419 N N . ASN B 1 13 ? 50.344 -3.479 -21.766 1 63.38 13 ASN B N 1
ATOM 1420 C CA . ASN B 1 13 ? 49.219 -4.383 -21.656 1 63.38 13 ASN B CA 1
ATOM 1421 C C . ASN B 1 13 ? 48.656 -4.395 -20.234 1 63.38 13 ASN B C 1
ATOM 1423 O O . ASN B 1 13 ? 47.438 -4.445 -20.047 1 63.38 13 ASN B O 1
ATOM 1427 N N . LEU B 1 14 ? 49.469 -4.266 -19.203 1 64.38 14 LEU B N 1
ATOM 1428 C CA . LEU B 1 14 ? 49.062 -4.203 -17.812 1 64.38 14 LEU B CA 1
ATOM 1429 C C . LEU B 1 14 ? 48.312 -2.9 -17.516 1 64.38 14 LEU B C 1
ATOM 1431 O O . LEU B 1 14 ? 47.344 -2.895 -16.781 1 64.38 14 LEU B O 1
ATOM 1435 N N . MET B 1 15 ? 48.875 -1.757 -18.016 1 59.22 15 MET B N 1
ATOM 1436 C CA . MET B 1 15 ? 48.219 -0.465 -17.844 1 59.22 15 MET B CA 1
ATOM 1437 C C . MET B 1 15 ? 46.844 -0.447 -18.531 1 59.22 15 MET B C 1
ATOM 1439 O O . MET B 1 15 ? 45.906 0.118 -18.016 1 59.22 15 MET B O 1
ATOM 1443 N N . LYS B 1 16 ? 46.781 -1.014 -19.75 1 62.66 16 LYS B N 1
ATOM 1444 C CA . LYS B 1 16 ? 45.531 -1.131 -20.453 1 62.66 16 LYS B CA 1
ATOM 1445 C C . LYS B 1 16 ? 44.531 -1.975 -19.672 1 62.66 16 LYS B C 1
ATOM 1447 O O . LYS B 1 16 ? 43.344 -1.639 -19.594 1 62.66 16 LYS B O 1
ATOM 1452 N N . ASN B 1 17 ? 45.031 -3.041 -19.094 1 64 17 ASN B N 1
ATOM 1453 C CA . ASN B 1 17 ? 44.156 -3.902 -18.281 1 64 17 ASN B CA 1
ATOM 1454 C C . ASN B 1 17 ? 43.719 -3.211 -17 1 64 17 ASN B C 1
ATOM 1456 O O . ASN B 1 17 ? 42.594 -3.369 -16.562 1 64 17 ASN B O 1
ATOM 1460 N N . ILE B 1 18 ? 44.594 -2.365 -16.484 1 65 18 ILE B N 1
ATOM 1461 C CA . ILE B 1 18 ? 44.25 -1.629 -15.273 1 65 18 ILE B CA 1
ATOM 1462 C C . ILE B 1 18 ? 43.25 -0.523 -15.602 1 65 18 ILE B C 1
ATOM 1464 O O . ILE B 1 18 ? 42.312 -0.302 -14.859 1 65 18 ILE B O 1
ATOM 1468 N N . LEU B 1 19 ? 43.438 0.106 -16.75 1 61.03 19 LEU B N 1
ATOM 1469 C CA . LEU B 1 19 ? 42.5 1.139 -17.172 1 61.03 19 LEU B CA 1
ATOM 1470 C C . LEU B 1 19 ? 41.125 0.534 -17.5 1 61.03 19 LEU B C 1
ATOM 1472 O O . LEU B 1 19 ? 40.094 1.101 -17.141 1 61.03 19 LEU B O 1
ATOM 1476 N N . ILE B 1 20 ? 41.125 -0.616 -18.094 1 64.56 20 ILE B N 1
ATOM 1477 C CA . ILE B 1 20 ? 39.875 -1.291 -18.375 1 64.56 20 ILE B CA 1
ATOM 1478 C C . ILE B 1 20 ? 39.219 -1.74 -17.062 1 64.56 20 ILE B C 1
ATOM 1480 O O . ILE B 1 20 ? 38 -1.602 -16.891 1 64.56 20 ILE B O 1
ATOM 1484 N N . PHE B 1 21 ? 40.031 -2.152 -16.141 1 62.81 21 PHE B N 1
ATOM 1485 C CA . PHE B 1 21 ? 39.5 -2.578 -14.859 1 62.81 21 PHE B CA 1
ATOM 1486 C C . PHE B 1 21 ? 39 -1.382 -14.055 1 62.81 21 PHE B C 1
ATOM 1488 O O . PHE B 1 21 ? 37.969 -1.449 -13.406 1 62.81 21 PHE B O 1
ATOM 1495 N N . SER B 1 22 ? 39.688 -0.236 -14.133 1 63.69 22 SER B N 1
ATOM 1496 C CA . SER B 1 22 ? 39.281 0.977 -13.438 1 63.69 22 SER B CA 1
ATOM 1497 C C . SER B 1 22 ? 38 1.558 -14.07 1 63.69 22 SER B C 1
ATOM 1499 O O . SER B 1 22 ? 37.094 1.999 -13.359 1 63.69 22 SER B O 1
ATOM 1501 N N . THR B 1 23 ? 37.844 1.484 -15.383 1 62.34 23 THR B N 1
ATOM 1502 C CA . THR B 1 23 ? 36.625 1.951 -16.031 1 62.34 23 THR B CA 1
ATOM 1503 C C . THR B 1 23 ? 35.469 1.027 -15.711 1 62.34 23 THR B C 1
ATOM 1505 O O . THR B 1 23 ? 34.344 1.488 -15.516 1 62.34 23 THR B O 1
ATOM 1508 N N . LEU B 1 24 ? 35.719 -0.278 -15.547 1 57.22 24 LEU B N 1
ATOM 1509 C CA . LEU B 1 24 ? 34.656 -1.228 -15.18 1 57.22 24 LEU B CA 1
ATOM 1510 C C . LEU B 1 24 ? 34.219 -1.026 -13.727 1 57.22 24 LEU B C 1
ATOM 1512 O O . LEU B 1 24 ? 33.031 -1.109 -13.414 1 57.22 24 LEU B O 1
ATOM 1516 N N . LEU B 1 25 ? 35.125 -0.74 -12.867 1 56.19 25 LEU B N 1
ATOM 1517 C CA . LEU B 1 25 ? 34.781 -0.445 -11.484 1 56.19 25 LEU B CA 1
ATOM 1518 C C . LEU B 1 25 ? 34 0.87 -11.383 1 56.19 25 LEU B C 1
ATOM 1520 O O . LEU B 1 25 ? 33.094 1 -10.57 1 56.19 25 LEU B O 1
ATOM 1524 N N . PHE B 1 26 ? 34.312 1.862 -12.188 1 53.78 26 PHE B N 1
ATOM 1525 C CA . PHE B 1 26 ? 33.594 3.135 -12.195 1 53.78 26 PHE B CA 1
ATOM 1526 C C . PHE B 1 26 ? 32.188 2.965 -12.727 1 53.78 26 PHE B C 1
ATOM 1528 O O . PHE B 1 26 ? 31.266 3.637 -12.273 1 53.78 26 PHE B O 1
ATOM 1535 N N . CYS B 1 27 ? 31.938 2.045 -13.648 1 50.91 27 CYS B N 1
ATOM 1536 C CA . CYS B 1 27 ? 30.594 1.787 -14.156 1 50.91 27 CYS B CA 1
ATOM 1537 C C . CYS B 1 27 ? 29.75 1.053 -13.117 1 50.91 27 CYS B C 1
ATOM 1539 O O . CYS B 1 27 ? 28.531 1.238 -13.055 1 50.91 27 CYS B O 1
ATOM 1541 N N . PHE B 1 28 ? 30.328 0.226 -12.289 1 48.44 28 PHE B N 1
ATOM 1542 C CA . PHE B 1 28 ? 29.578 -0.515 -11.281 1 48.44 28 PHE B CA 1
ATOM 1543 C C . PHE B 1 28 ? 29.156 0.402 -10.141 1 48.44 28 PHE B C 1
ATOM 1545 O O . PHE B 1 28 ? 28.078 0.231 -9.562 1 48.44 28 PHE B O 1
ATOM 1552 N N . CYS B 1 29 ? 30 1.324 -9.758 1 47 29 CYS B N 1
ATOM 1553 C CA . CYS B 1 29 ? 29.656 2.201 -8.648 1 47 29 CYS B CA 1
ATOM 1554 C C . CYS B 1 29 ? 28.516 3.15 -9.039 1 47 29 CYS B C 1
ATOM 1556 O O . CYS B 1 29 ? 27.828 3.688 -8.172 1 47 29 CYS B O 1
ATOM 1558 N N . ASN B 1 30 ? 28.422 3.377 -10.305 1 47.22 30 ASN B N 1
ATOM 1559 C CA . ASN B 1 30 ? 27.391 4.336 -10.695 1 47.22 30 ASN B CA 1
ATOM 1560 C C . ASN B 1 30 ? 26 3.715 -10.648 1 47.22 30 ASN B C 1
ATOM 1562 O O . ASN B 1 30 ? 25 4.43 -10.57 1 47.22 30 ASN B O 1
ATOM 1566 N N . VAL B 1 31 ? 25.969 2.383 -10.75 1 48.16 31 VAL B N 1
ATOM 1567 C CA . VAL B 1 31 ? 24.625 1.807 -10.773 1 48.16 31 VAL B CA 1
ATOM 1568 C C . VAL B 1 31 ? 24.047 1.789 -9.359 1 48.16 31 VAL B C 1
ATOM 1570 O O . VAL B 1 31 ? 22.859 2.092 -9.164 1 48.16 31 VAL B O 1
ATOM 1573 N N . TRP B 1 32 ? 24.812 1.213 -8.367 1 46.72 32 TRP B N 1
ATOM 1574 C CA . TRP B 1 32 ? 24.328 1.204 -6.988 1 46.72 32 TRP B CA 1
ATOM 1575 C C . TRP B 1 32 ? 24.156 2.625 -6.461 1 46.72 32 TRP B C 1
ATOM 1577 O O . TRP B 1 32 ? 23.266 2.893 -5.656 1 46.72 32 TRP B O 1
ATOM 1587 N N . GLY B 1 33 ? 25.031 3.541 -6.871 1 49.84 33 GLY B N 1
ATOM 1588 C CA . GLY B 1 33 ? 25 4.957 -6.539 1 49.84 33 GLY B CA 1
ATOM 1589 C C . GLY B 1 33 ? 23.781 5.672 -7.105 1 49.84 33 GLY B C 1
ATOM 1590 O O . GLY B 1 33 ? 23.297 6.637 -6.516 1 49.84 33 GLY B O 1
ATOM 1591 N N . GLN B 1 34 ? 23.391 5.137 -8.242 1 58.28 34 GLN B N 1
ATOM 1592 C CA . GLN B 1 34 ? 22.297 5.793 -8.969 1 58.28 34 GLN B CA 1
ATOM 1593 C C . GLN B 1 34 ? 20.969 5.625 -8.234 1 58.28 34 GLN B C 1
ATOM 1595 O O . GLN B 1 34 ? 20.188 6.566 -8.148 1 58.28 34 GLN B O 1
ATOM 1600 N N . HIS B 1 35 ? 20.844 4.402 -7.648 1 63 35 HIS B N 1
ATOM 1601 C CA . HIS B 1 35 ? 19.594 4.203 -6.938 1 63 35 HIS B CA 1
ATOM 1602 C C . HIS B 1 35 ? 19.531 5.043 -5.668 1 63 35 HIS B C 1
ATOM 1604 O O . HIS B 1 35 ? 18.5 5.629 -5.352 1 63 35 HIS B O 1
ATOM 1610 N N . ASN B 1 36 ? 20.672 5.121 -5 1 74.5 36 ASN B N 1
ATOM 1611 C CA . ASN B 1 36 ? 20.75 5.914 -3.779 1 74.5 36 ASN B CA 1
ATOM 1612 C C . ASN B 1 36 ? 20.609 7.406 -4.074 1 74.5 36 ASN B C 1
ATOM 1614 O O . ASN B 1 36 ? 19.984 8.141 -3.314 1 74.5 36 ASN B O 1
ATOM 1618 N N . GLU B 1 37 ? 21.172 7.758 -5.223 1 81.31 37 GLU B N 1
ATOM 1619 C CA . GLU B 1 37 ? 21.094 9.172 -5.586 1 81.31 37 GLU B CA 1
ATOM 1620 C C . GLU B 1 37 ? 19.656 9.57 -5.91 1 81.31 37 GLU B C 1
ATOM 1622 O O . GLU B 1 37 ? 19.203 10.641 -5.504 1 81.31 37 GLU B O 1
ATOM 1627 N N . LYS B 1 38 ? 19.016 8.672 -6.645 1 87.06 38 LYS B N 1
ATOM 1628 C CA . LYS B 1 38 ? 17.625 8.953 -7.004 1 87.06 38 LYS B CA 1
ATOM 1629 C C . LYS B 1 38 ? 16.75 9.031 -5.766 1 87.06 38 LYS B C 1
ATOM 1631 O O . LYS B 1 38 ? 15.891 9.922 -5.664 1 87.06 38 LYS B O 1
ATOM 1636 N N . TYR B 1 39 ? 17.031 8.125 -4.805 1 89.81 39 TYR B N 1
ATOM 1637 C CA . TYR B 1 39 ? 16.25 8.133 -3.57 1 89.81 39 TYR B CA 1
ATOM 1638 C C . TYR B 1 39 ? 16.484 9.414 -2.781 1 89.81 39 TYR B C 1
ATOM 1640 O O . TYR B 1 39 ? 15.547 10 -2.246 1 89.81 39 TYR B O 1
ATOM 1648 N N . GLU B 1 40 ? 17.703 9.797 -2.705 1 91.88 40 GLU B N 1
ATOM 1649 C CA . GLU B 1 40 ? 18.031 11.008 -1.959 1 91.88 40 GLU B CA 1
ATOM 1650 C C . GLU B 1 40 ? 17.375 12.234 -2.578 1 91.88 40 GLU B C 1
ATOM 1652 O O . GLU B 1 40 ? 16.953 13.141 -1.864 1 91.88 40 GLU B O 1
ATOM 1657 N N . LYS B 1 41 ? 17.344 12.266 -3.883 1 92.75 41 LYS B N 1
ATOM 1658 C CA . LYS B 1 41 ? 16.688 13.367 -4.582 1 92.75 41 LYS B CA 1
ATOM 1659 C C . LYS B 1 41 ? 15.195 13.383 -4.293 1 92.75 41 LYS B C 1
ATOM 1661 O O . LYS B 1 41 ? 14.625 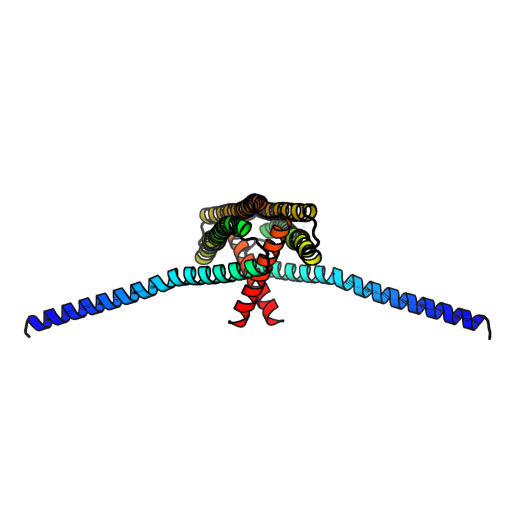14.43 -3.98 1 92.75 41 LYS B O 1
ATOM 1666 N N . ILE B 1 42 ? 14.547 12.203 -4.363 1 94.12 42 ILE B N 1
ATOM 1667 C CA . ILE B 1 42 ? 13.117 12.086 -4.09 1 94.12 42 ILE B CA 1
ATOM 1668 C C . ILE B 1 42 ? 12.836 12.492 -2.643 1 94.12 42 ILE B C 1
ATOM 1670 O O . ILE B 1 42 ? 11.867 13.195 -2.365 1 94.12 42 ILE B O 1
ATOM 1674 N N . LYS B 1 43 ? 13.703 12.031 -1.767 1 94.19 43 LYS B N 1
ATOM 1675 C CA . LYS B 1 43 ? 13.57 12.367 -0.354 1 94.19 43 LYS B CA 1
ATOM 1676 C C . LYS B 1 43 ? 13.625 13.883 -0.144 1 94.19 43 LYS B C 1
ATOM 1678 O O . LYS B 1 43 ? 12.828 14.438 0.609 1 94.19 43 LYS B O 1
ATOM 1683 N N . SER B 1 44 ? 14.586 14.555 -0.782 1 95 44 SER B N 1
ATOM 1684 C CA . SER B 1 44 ? 14.734 16 -0.663 1 95 44 SER B CA 1
ATOM 1685 C C . SER B 1 44 ? 13.5 16.734 -1.188 1 95 44 SER B C 1
ATOM 1687 O O . SER B 1 44 ? 13.039 17.703 -0.583 1 95 44 SER B O 1
ATOM 1689 N N . LEU B 1 45 ? 12.984 16.281 -2.33 1 95.38 45 LEU B N 1
ATOM 1690 C CA . LEU B 1 45 ? 11.773 16.859 -2.895 1 95.38 45 LEU B CA 1
ATOM 1691 C C . LEU B 1 45 ? 10.594 16.672 -1.949 1 95.38 45 LEU B C 1
ATOM 1693 O O . LEU B 1 45 ? 9.781 17.594 -1.777 1 95.38 45 LEU B O 1
ATOM 1697 N N . LYS B 1 46 ? 10.547 15.523 -1.346 1 96.06 46 LYS B N 1
ATOM 1698 C CA . LYS B 1 46 ? 9.453 15.234 -0.422 1 96.06 46 LYS B CA 1
ATOM 1699 C C . LYS B 1 46 ? 9.516 16.141 0.806 1 96.06 46 LYS B C 1
ATOM 1701 O O . LYS B 1 46 ? 8.492 16.672 1.249 1 96.06 46 LYS B O 1
ATOM 1706 N N . ILE B 1 47 ? 10.688 16.312 1.329 1 94.81 47 ILE B N 1
ATOM 1707 C CA . ILE B 1 47 ? 10.906 17.172 2.488 1 94.81 47 ILE B CA 1
ATOM 1708 C C . ILE B 1 47 ? 10.461 18.594 2.16 1 94.81 47 ILE B C 1
ATOM 1710 O O . ILE B 1 47 ? 9.781 19.234 2.959 1 94.81 47 ILE B O 1
ATOM 1714 N N . ALA B 1 48 ? 10.891 19.078 1.021 1 95.31 48 ALA B N 1
ATOM 1715 C CA . ALA B 1 48 ? 10.477 20.406 0.575 1 95.31 48 ALA B CA 1
ATOM 1716 C C . ALA B 1 48 ? 8.961 20.5 0.478 1 95.31 48 ALA B C 1
ATOM 1718 O O . ALA B 1 48 ? 8.367 21.484 0.909 1 95.31 48 ALA B O 1
ATOM 1719 N N . TYR B 1 49 ? 8.336 19.469 -0.042 1 96.19 49 TYR B N 1
ATOM 1720 C CA . TYR B 1 49 ? 6.887 19.422 -0.216 1 96.19 49 TYR B CA 1
ATOM 1721 C C . TYR B 1 49 ? 6.176 19.453 1.132 1 96.19 49 TYR B C 1
ATOM 1723 O O . TYR B 1 49 ? 5.246 20.25 1.33 1 96.19 49 TYR B O 1
ATOM 1731 N N . ILE B 1 50 ? 6.602 18.594 2.045 1 96.5 50 ILE B N 1
ATOM 1732 C CA . ILE B 1 50 ? 6.008 18.516 3.375 1 96.5 50 ILE B CA 1
ATOM 1733 C C . ILE B 1 50 ? 6.164 19.859 4.09 1 96.5 50 ILE B C 1
ATOM 1735 O O . ILE B 1 50 ? 5.227 20.344 4.73 1 96.5 50 ILE B O 1
ATOM 1739 N N . THR B 1 51 ? 7.355 20.469 3.943 1 95.5 51 THR B N 1
ATOM 1740 C CA . THR B 1 51 ? 7.637 21.75 4.582 1 95.5 51 THR B CA 1
ATOM 1741 C C . THR B 1 51 ? 6.672 22.828 4.098 1 95.5 51 THR B C 1
ATOM 1743 O O . THR B 1 51 ? 6.27 23.703 4.867 1 95.5 51 THR B O 1
ATOM 1746 N N . GLU B 1 52 ? 6.316 22.75 2.873 1 94.81 52 GLU B N 1
ATOM 1747 C CA . GLU B 1 52 ? 5.387 23.719 2.293 1 94.81 52 GLU B CA 1
ATOM 1748 C C . GLU B 1 52 ? 3.965 23.484 2.799 1 94.81 52 GLU B C 1
ATOM 1750 O O . GLU B 1 52 ? 3.186 24.438 2.924 1 94.81 52 GLU B O 1
ATOM 1755 N N . LYS B 1 53 ? 3.613 22.281 3.129 1 92.88 53 LYS B N 1
ATOM 1756 C CA . LYS B 1 53 ? 2.227 21.922 3.404 1 92.88 53 LYS B CA 1
ATOM 1757 C C . LYS B 1 53 ? 1.926 22 4.898 1 92.88 53 LYS B C 1
ATOM 1759 O O . LYS B 1 53 ? 0.779 22.219 5.297 1 92.88 53 LYS B O 1
ATOM 1764 N N . ILE B 1 54 ? 2.908 21.781 5.637 1 92.56 54 ILE B N 1
ATOM 1765 C CA . ILE B 1 54 ? 2.713 21.719 7.082 1 92.56 54 ILE B CA 1
ATOM 1766 C C . ILE B 1 54 ? 3.482 22.859 7.75 1 92.56 54 ILE B C 1
ATOM 1768 O O . ILE B 1 54 ? 4.68 23.031 7.512 1 92.56 54 ILE B O 1
ATOM 1772 N N . ASP B 1 55 ? 2.869 23.625 8.547 1 91.88 55 ASP B N 1
ATOM 1773 C CA . ASP B 1 55 ? 3.467 24.766 9.234 1 91.88 55 ASP B CA 1
ATOM 1774 C C . ASP B 1 55 ? 4.129 24.328 10.539 1 91.88 55 ASP B C 1
ATOM 1776 O O . ASP B 1 55 ? 3.551 24.469 11.617 1 91.88 55 ASP B O 1
ATOM 1780 N N . LEU B 1 56 ? 5.305 23.859 10.438 1 96 56 LEU B N 1
ATOM 1781 C CA . LEU B 1 56 ? 6.055 23.469 11.633 1 96 56 LEU B CA 1
ATOM 1782 C C . LEU B 1 56 ? 6.785 24.672 12.219 1 96 56 LEU B C 1
ATOM 1784 O O . LEU B 1 56 ? 7.41 25.453 11.492 1 96 56 LEU B O 1
ATOM 1788 N N . THR B 1 57 ? 6.652 24.859 13.539 1 96.31 57 THR B N 1
ATOM 1789 C CA . THR B 1 57 ? 7.516 25.828 14.203 1 96.31 57 THR B CA 1
ATOM 1790 C C . THR B 1 57 ? 8.961 25.344 14.227 1 96.31 57 THR B C 1
ATOM 1792 O O . THR B 1 57 ? 9.219 24.141 14.047 1 96.31 57 THR B O 1
ATOM 1795 N N . PRO B 1 58 ? 9.891 26.219 14.406 1 96.38 58 PRO B N 1
ATOM 1796 C CA . PRO B 1 58 ? 11.289 25.781 14.508 1 96.38 58 PRO B CA 1
ATOM 1797 C C . PRO B 1 58 ? 11.5 24.703 15.562 1 96.38 58 PRO B C 1
ATOM 1799 O O . PRO B 1 58 ? 12.266 23.766 15.344 1 96.38 58 PRO B O 1
ATOM 1802 N N . GLN B 1 59 ? 10.852 24.828 16.688 1 97.06 59 GLN B N 1
ATOM 1803 C CA . GLN B 1 59 ? 10.953 23.844 17.75 1 97.06 59 GLN B CA 1
ATOM 1804 C C . GLN B 1 59 ? 10.367 22.5 17.328 1 97.06 59 GLN B C 1
ATOM 1806 O O . GLN B 1 59 ? 10.961 21.453 17.578 1 97.06 59 GLN B O 1
ATOM 1811 N N . GLU B 1 60 ? 9.188 22.547 16.734 1 97.75 60 GLU B N 1
ATOM 1812 C CA . GLU B 1 60 ? 8.578 21.328 16.188 1 97.75 60 GLU B CA 1
ATOM 1813 C C . GLU B 1 60 ? 9.484 20.656 15.164 1 97.75 60 GLU B C 1
ATOM 1815 O O . GLU B 1 60 ? 9.68 19.438 15.203 1 97.75 60 GLU B O 1
ATOM 1820 N N . ALA B 1 61 ? 10.023 21.438 14.266 1 97.25 61 ALA B N 1
ATOM 1821 C CA . ALA B 1 61 ? 10.852 20.922 13.172 1 97.25 61 ALA B CA 1
ATOM 1822 C C . ALA B 1 61 ? 12.062 20.172 13.703 1 97.25 61 ALA B C 1
ATOM 1824 O O . ALA B 1 61 ? 12.43 19.125 13.172 1 97.25 61 ALA B O 1
ATOM 1825 N N . LYS B 1 62 ? 12.672 20.688 14.656 1 97.44 62 LYS B N 1
ATOM 1826 C CA . LYS B 1 62 ? 13.859 20.078 15.258 1 97.44 62 LYS B CA 1
ATOM 1827 C C . LYS B 1 62 ? 13.555 18.672 15.758 1 97.44 62 LYS B C 1
ATOM 1829 O O . LYS B 1 62 ? 14.398 17.781 15.664 1 97.44 62 LYS B O 1
ATOM 1834 N N . ALA B 1 63 ? 12.391 18.469 16.297 1 98.06 63 ALA B N 1
ATOM 1835 C CA . ALA B 1 63 ? 12.008 17.172 16.828 1 98.06 63 ALA B CA 1
ATOM 1836 C C . ALA B 1 63 ? 11.336 16.297 15.766 1 98.06 63 ALA B C 1
ATOM 1838 O O . ALA B 1 63 ? 11.461 15.078 15.781 1 98.06 63 ALA B O 1
ATOM 1839 N N . PHE B 1 64 ? 10.641 16.938 14.859 1 98.5 64 PHE B N 1
ATOM 1840 C CA . PHE B 1 64 ? 9.812 16.297 13.844 1 98.5 64 PHE B CA 1
ATOM 1841 C C . PHE B 1 64 ? 10.68 15.555 12.828 1 98.5 64 PHE B C 1
ATOM 1843 O O . PHE B 1 64 ? 10.438 14.383 12.539 1 98.5 64 PHE B O 1
ATOM 1850 N N . TRP B 1 65 ? 11.68 16.172 12.32 1 98 65 TRP B N 1
ATOM 1851 C CA . TRP B 1 65 ? 12.367 15.672 11.133 1 98 65 TRP B CA 1
ATOM 1852 C C . TRP B 1 65 ? 13.18 14.422 11.453 1 98 65 TRP B C 1
ATOM 1854 O O . TRP B 1 65 ? 13.219 13.484 10.656 1 98 65 TRP B O 1
ATOM 1864 N N . PRO B 1 66 ? 13.867 14.328 12.602 1 98.19 66 PRO B N 1
ATOM 1865 C CA . PRO B 1 66 ? 14.539 13.07 12.93 1 98.19 66 PRO B CA 1
ATOM 1866 C C . PRO B 1 66 ? 13.586 11.883 12.992 1 98.19 66 PRO B C 1
ATOM 1868 O O . PRO B 1 66 ? 13.922 10.781 12.555 1 98.19 66 PRO B O 1
ATOM 1871 N N . ILE B 1 67 ? 12.383 12.07 13.531 1 98.56 67 ILE B N 1
ATOM 1872 C CA . ILE B 1 67 ? 11.367 11.031 13.625 1 98.56 67 ILE B CA 1
ATOM 1873 C C . ILE B 1 67 ? 10.898 10.641 12.219 1 98.56 67 ILE B C 1
ATOM 1875 O O . ILE B 1 67 ? 10.898 9.461 11.859 1 98.56 67 ILE B O 1
ATOM 1879 N N . TYR B 1 68 ? 10.586 11.609 11.422 1 98.25 68 TYR B N 1
ATOM 1880 C CA . TYR B 1 68 ? 10.039 11.367 10.094 1 98.25 68 TYR B CA 1
ATOM 1881 C C . TYR B 1 68 ? 11.086 10.75 9.172 1 98.25 68 TYR B C 1
ATOM 1883 O O . TYR B 1 68 ? 10.781 9.859 8.383 1 98.25 68 TYR B O 1
ATOM 1891 N N . ASN B 1 69 ? 12.312 11.258 9.242 1 96.75 69 ASN B N 1
ATOM 1892 C CA . ASN B 1 69 ? 13.383 10.727 8.398 1 96.75 69 ASN B CA 1
ATOM 1893 C C . ASN B 1 69 ? 13.656 9.258 8.703 1 96.75 69 ASN B C 1
ATOM 1895 O O . ASN B 1 69 ? 13.836 8.453 7.789 1 96.75 69 ASN B O 1
ATOM 1899 N N . LYS B 1 70 ? 13.719 8.961 9.961 1 97.81 70 LYS B N 1
ATOM 1900 C CA . LYS B 1 70 ? 13.906 7.57 10.359 1 97.81 70 LYS B CA 1
ATOM 1901 C C . LYS B 1 70 ? 12.781 6.691 9.812 1 97.81 70 LYS B C 1
ATOM 1903 O O . LYS B 1 70 ? 13.031 5.602 9.297 1 97.81 70 LYS B O 1
ATOM 1908 N N . TYR B 1 71 ? 11.578 7.176 9.992 1 97.88 71 TYR B N 1
ATOM 1909 C CA . TYR B 1 71 ? 10.406 6.488 9.469 1 97.88 71 TYR B CA 1
ATOM 1910 C C . TYR B 1 71 ? 10.5 6.312 7.957 1 97.88 71 TYR B C 1
ATOM 1912 O O . TYR B 1 71 ? 10.32 5.207 7.441 1 97.88 71 TYR B O 1
ATOM 1920 N N . SER B 1 72 ? 10.719 7.395 7.27 1 96.19 72 SER B N 1
ATOM 1921 C CA . SER B 1 72 ? 10.766 7.395 5.809 1 96.19 72 SER B CA 1
ATOM 1922 C C . SER B 1 72 ? 11.82 6.43 5.293 1 96.19 72 SER B C 1
ATOM 1924 O O . SER B 1 72 ? 11.578 5.688 4.34 1 96.19 72 SER B O 1
ATOM 1926 N N . ASP B 1 73 ? 12.984 6.418 5.906 1 96.75 73 ASP B N 1
ATOM 1927 C CA . ASP B 1 73 ? 14.062 5.523 5.516 1 96.75 73 ASP B CA 1
ATOM 1928 C C . ASP B 1 73 ? 13.68 4.062 5.742 1 96.75 73 ASP B C 1
ATOM 1930 O O . ASP B 1 73 ? 13.945 3.207 4.895 1 96.75 73 ASP B O 1
ATOM 1934 N N . LYS B 1 74 ? 13.125 3.836 6.848 1 98 74 LYS B N 1
ATOM 1935 C CA . LYS B 1 74 ? 12.719 2.469 7.164 1 98 74 LYS B CA 1
ATOM 1936 C C . LYS B 1 74 ? 11.656 1.972 6.195 1 98 74 LYS B C 1
ATOM 1938 O O . LYS B 1 74 ? 11.719 0.839 5.715 1 98 74 LYS B O 1
ATOM 1943 N N . ILE B 1 75 ? 10.719 2.793 5.926 1 97.44 75 ILE B N 1
ATOM 1944 C CA . ILE B 1 75 ? 9.656 2.439 4.992 1 97.44 75 ILE B CA 1
ATOM 1945 C C . ILE B 1 75 ? 10.25 2.18 3.607 1 97.44 75 ILE B C 1
ATOM 1947 O O . ILE B 1 75 ? 9.875 1.215 2.938 1 97.44 75 ILE B O 1
ATOM 1951 N N . HIS B 1 76 ? 11.094 3.025 3.201 1 95.75 76 HIS B N 1
ATOM 1952 C CA . HIS B 1 76 ? 11.766 2.838 1.919 1 95.75 76 HIS B CA 1
ATOM 1953 C C . HIS B 1 76 ? 12.477 1.488 1.86 1 95.75 76 HIS B C 1
ATOM 1955 O O . HIS B 1 76 ? 12.367 0.769 0.865 1 95.75 76 HIS B O 1
ATOM 1961 N N . GLU B 1 77 ? 13.164 1.176 2.875 1 96.69 77 GLU B N 1
ATOM 1962 C CA . GLU B 1 77 ? 13.883 -0.094 2.941 1 96.69 77 GLU B CA 1
ATOM 1963 C C . GLU B 1 77 ? 12.922 -1.276 2.904 1 96.69 77 GLU B C 1
ATOM 1965 O O . GLU B 1 77 ? 13.188 -2.283 2.246 1 96.69 77 GLU B O 1
ATOM 1970 N N . LEU B 1 78 ? 11.836 -1.195 3.602 1 98.12 78 LEU B N 1
ATOM 1971 C CA . LEU B 1 78 ? 10.844 -2.27 3.637 1 98.12 78 LEU B CA 1
ATOM 1972 C C . LEU B 1 78 ? 10.203 -2.463 2.268 1 98.12 78 LEU B C 1
ATOM 1974 O O . LEU B 1 78 ? 10.039 -3.596 1.808 1 98.12 78 LEU B O 1
ATOM 1978 N N . HIS B 1 79 ? 9.883 -1.395 1.62 1 96.19 79 HIS B N 1
ATOM 1979 C CA . HIS B 1 79 ? 9.258 -1.492 0.303 1 96.19 79 HIS B CA 1
ATOM 1980 C C . HIS B 1 79 ? 10.266 -1.964 -0.744 1 96.19 79 HIS B C 1
ATOM 1982 O O . HIS B 1 79 ? 10.031 -2.965 -1.425 1 96.19 79 HIS B O 1
ATOM 1988 N N . ASN B 1 80 ? 11.391 -1.322 -0.904 1 93.06 80 ASN B N 1
ATOM 1989 C CA . ASN B 1 80 ? 12.344 -1.563 -1.982 1 93.06 80 ASN B CA 1
ATOM 1990 C C . ASN B 1 80 ? 13.266 -2.734 -1.661 1 93.06 80 ASN B C 1
ATOM 1992 O O . ASN B 1 80 ? 13.625 -3.508 -2.551 1 93.06 80 ASN B O 1
ATOM 1996 N N . GLY B 1 81 ? 13.695 -2.723 -0.457 1 93.25 81 GLY B N 1
ATOM 1997 C CA . GLY B 1 81 ? 14.578 -3.805 -0.047 1 93.25 81 GLY B CA 1
ATOM 1998 C C . GLY B 1 81 ? 13.828 -5.062 0.354 1 93.25 81 GLY B C 1
ATOM 1999 O O . GLY B 1 81 ? 14.148 -6.156 -0.111 1 93.25 81 GLY B O 1
ATOM 2000 N N . GLY B 1 82 ?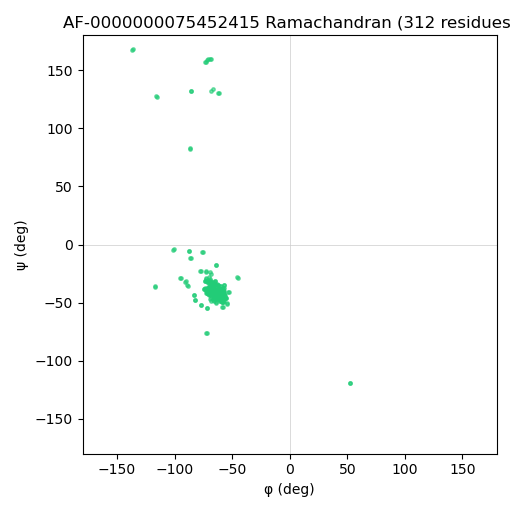 12.781 -4.926 1.21 1 96 82 GLY B N 1
ATOM 2001 C CA . GLY B 1 82 ? 11.992 -6.066 1.659 1 96 82 GLY B CA 1
ATOM 2002 C C . GLY B 1 82 ? 11.102 -6.641 0.576 1 96 82 GLY B C 1
ATOM 2003 O O . GLY B 1 82 ? 11.484 -7.586 -0.116 1 96 82 GLY B O 1
ATOM 2004 N N . LEU B 1 83 ? 10.031 -5.961 0.309 1 96.81 83 LEU B N 1
ATOM 2005 C CA . LEU B 1 83 ? 9.047 -6.418 -0.667 1 96.81 83 LEU B CA 1
ATOM 2006 C C . LEU B 1 83 ? 9.656 -6.48 -2.062 1 96.81 83 LEU B C 1
ATOM 2008 O O . LEU B 1 83 ? 9.344 -7.383 -2.842 1 96.81 83 LEU B O 1
ATOM 2012 N N . GLY B 1 84 ? 10.492 -5.496 -2.371 1 95.62 84 GLY B N 1
ATOM 2013 C CA . GLY B 1 84 ? 11.164 -5.496 -3.66 1 95.62 84 GLY B CA 1
ATOM 2014 C C . GLY B 1 84 ? 11.969 -6.758 -3.918 1 95.62 84 GLY B C 1
ATOM 2015 O O . GLY B 1 84 ? 11.914 -7.32 -5.012 1 95.62 84 GLY B O 1
ATOM 2016 N N . LYS B 1 85 ? 12.664 -7.156 -2.928 1 95.56 85 LYS B N 1
ATOM 2017 C CA . LYS B 1 85 ? 13.461 -8.375 -3.057 1 95.56 85 LYS B CA 1
ATOM 2018 C C . LYS B 1 85 ? 12.562 -9.602 -3.215 1 95.56 85 LYS B C 1
ATOM 2020 O O . LYS B 1 85 ? 12.883 -10.508 -3.984 1 95.56 85 LYS B O 1
ATOM 2025 N N . CYS B 1 86 ? 11.523 -9.664 -2.449 1 96.62 86 CYS B N 1
ATOM 2026 C CA . CYS B 1 86 ? 10.57 -10.766 -2.576 1 96.62 86 CYS B CA 1
ATOM 2027 C C . CYS B 1 86 ? 10.023 -10.844 -3.996 1 96.62 86 CYS B C 1
ATOM 2029 O O . CYS B 1 86 ? 9.969 -11.93 -4.586 1 96.62 86 CYS B O 1
ATOM 2031 N N . ARG B 1 87 ? 9.664 -9.719 -4.512 1 94.69 87 ARG B N 1
ATOM 2032 C CA . ARG B 1 87 ? 9.109 -9.656 -5.855 1 94.69 87 ARG B CA 1
ATOM 2033 C C . ARG B 1 87 ? 10.141 -10.07 -6.902 1 94.69 87 ARG B C 1
ATOM 2035 O O . ARG B 1 87 ? 9.812 -10.773 -7.859 1 94.69 87 ARG B O 1
ATOM 2042 N N . LYS B 1 88 ? 11.32 -9.594 -6.711 1 94.94 88 LYS B N 1
ATOM 2043 C CA . LYS B 1 88 ? 12.398 -9.938 -7.629 1 94.94 88 LYS B CA 1
ATOM 2044 C C . LYS B 1 88 ? 12.656 -11.438 -7.629 1 94.94 88 LYS B C 1
ATOM 2046 O O . LYS B 1 88 ? 12.805 -12.055 -8.688 1 94.94 88 LYS B O 1
ATOM 2051 N N . THR B 1 89 ? 12.711 -11.953 -6.48 1 95.69 89 THR B N 1
ATOM 2052 C CA . THR B 1 89 ? 12.938 -13.391 -6.352 1 95.69 89 THR B CA 1
ATOM 2053 C C . THR B 1 89 ? 11.82 -14.18 -7.039 1 95.69 89 THR B C 1
ATOM 2055 O O . THR B 1 89 ? 12.086 -15.125 -7.781 1 95.69 89 THR B O 1
ATOM 2058 N N . ALA B 1 90 ? 10.609 -13.82 -6.742 1 95.06 90 ALA B N 1
ATOM 2059 C CA . ALA B 1 90 ? 9.453 -14.484 -7.344 1 95.06 90 ALA B CA 1
ATOM 2060 C C . ALA B 1 90 ? 9.492 -14.375 -8.867 1 95.06 90 ALA B C 1
ATOM 2062 O O . ALA B 1 90 ? 9.219 -15.352 -9.57 1 95.06 90 ALA B O 1
ATOM 2063 N N . SER B 1 91 ? 9.805 -13.227 -9.344 1 92.69 91 SER B N 1
ATOM 2064 C CA . SER B 1 91 ? 9.828 -12.984 -10.781 1 92.69 91 SER B CA 1
ATOM 2065 C C . SER B 1 91 ? 10.969 -13.75 -11.453 1 92.69 91 SER B C 1
ATOM 2067 O O . SER B 1 91 ? 10.797 -14.297 -12.547 1 92.69 91 SER B O 1
ATOM 2069 N N . GLU B 1 92 ? 12.109 -13.766 -10.898 1 92.69 92 GLU B N 1
ATOM 2070 C CA . GLU B 1 92 ? 13.297 -14.383 -11.477 1 92.69 92 GLU B CA 1
ATOM 2071 C C . GLU B 1 92 ? 13.18 -15.906 -11.477 1 92.69 92 GLU B C 1
ATOM 2073 O O . GLU B 1 92 ? 13.555 -16.562 -12.453 1 92.69 92 GLU B O 1
ATOM 2078 N N . LYS B 1 93 ? 12.656 -16.375 -10.453 1 91.56 93 LYS B N 1
ATOM 2079 C CA . LYS B 1 93 ? 12.586 -17.828 -10.344 1 91.56 93 LYS B CA 1
ATOM 2080 C C . LYS B 1 93 ? 11.297 -18.359 -10.969 1 91.56 93 LYS B C 1
ATOM 2082 O O . LYS B 1 93 ? 11.281 -19.469 -11.508 1 91.56 93 LYS B O 1
ATOM 2087 N N . GLY B 1 94 ? 10.273 -17.547 -10.797 1 82 94 GLY B N 1
ATOM 2088 C CA . GLY B 1 94 ? 9.008 -17.938 -11.391 1 82 94 GLY B CA 1
ATOM 2089 C C . GLY B 1 94 ? 8.578 -19.344 -11.008 1 82 94 GLY B C 1
ATOM 2090 O O . GLY B 1 94 ? 8.484 -19.672 -9.82 1 82 94 GLY B O 1
ATOM 2091 N N . ASN B 1 95 ? 8.445 -20.203 -12.078 1 80.06 95 ASN B N 1
ATOM 2092 C CA . ASN B 1 95 ? 7.98 -21.578 -11.883 1 80.06 95 ASN B CA 1
ATOM 2093 C C . ASN B 1 95 ? 9.078 -22.453 -11.297 1 80.06 95 ASN B C 1
ATOM 2095 O O . ASN B 1 95 ? 8.812 -23.578 -10.852 1 80.06 95 ASN B O 1
ATOM 2099 N N . GLN B 1 96 ? 10.258 -21.984 -11.164 1 91.31 96 GLN B N 1
ATOM 2100 C CA . GLN B 1 96 ? 11.367 -22.766 -10.648 1 91.31 96 GLN B CA 1
ATOM 2101 C C . GLN B 1 96 ? 11.438 -22.703 -9.125 1 91.31 96 GLN B C 1
ATOM 2103 O O . GLN B 1 96 ? 12.242 -23.391 -8.5 1 91.31 96 GLN B O 1
ATOM 2108 N N . LEU B 1 97 ? 10.617 -21.922 -8.578 1 94.06 97 LEU B N 1
ATOM 2109 C CA . LEU B 1 97 ? 10.547 -21.859 -7.125 1 94.06 97 LEU B CA 1
ATOM 2110 C C . LEU B 1 97 ? 10.133 -23.219 -6.547 1 94.06 97 LEU 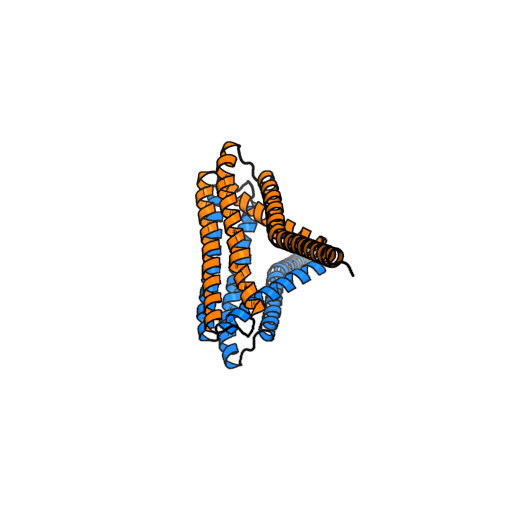B C 1
ATOM 2112 O O . LEU B 1 97 ? 9.211 -23.859 -7.062 1 94.06 97 LEU B O 1
ATOM 2116 N N . SER B 1 98 ? 10.898 -23.703 -5.527 1 95.88 98 SER B N 1
ATOM 2117 C CA . SER B 1 98 ? 10.414 -24.859 -4.785 1 95.88 98 SER B CA 1
ATOM 2118 C C . SER B 1 98 ? 9.242 -24.484 -3.887 1 95.88 98 SER B C 1
ATOM 2120 O O . SER B 1 98 ? 9.016 -23.312 -3.604 1 95.88 98 SER B O 1
ATOM 2122 N N . GLU B 1 99 ? 8.438 -25.484 -3.492 1 97.19 99 GLU B N 1
ATOM 2123 C CA . GLU B 1 99 ? 7.324 -25.234 -2.582 1 97.19 99 GLU B CA 1
ATOM 2124 C C . GLU B 1 99 ? 7.805 -24.609 -1.279 1 97.19 99 GLU B C 1
ATOM 2126 O O . GLU B 1 99 ? 7.152 -23.703 -0.747 1 97.19 99 GLU B O 1
ATOM 2131 N N . LYS B 1 100 ? 8.938 -25.078 -0.819 1 97.19 100 LYS B N 1
ATOM 2132 C CA . LYS B 1 100 ? 9.508 -24.531 0.414 1 97.19 100 LYS B CA 1
ATOM 2133 C C . LYS B 1 100 ? 9.898 -23.078 0.246 1 97.19 100 LYS B C 1
ATOM 2135 O O . LYS B 1 100 ? 9.602 -22.234 1.105 1 97.19 100 LYS B O 1
ATOM 2140 N N . GLU B 1 101 ? 10.523 -22.734 -0.829 1 97.06 101 GLU B N 1
ATOM 2141 C CA . GLU B 1 101 ? 10.914 -21.359 -1.119 1 97.06 101 GLU B CA 1
ATOM 2142 C C . GLU B 1 101 ? 9.695 -20.453 -1.263 1 97.06 101 GLU B C 1
ATOM 2144 O O . GLU B 1 101 ? 9.703 -19.312 -0.797 1 97.06 101 GLU B O 1
ATOM 2149 N N . ALA B 1 102 ? 8.719 -20.984 -1.904 1 97.69 102 ALA B N 1
ATOM 2150 C CA . ALA B 1 102 ? 7.484 -20.219 -2.1 1 97.69 102 ALA B CA 1
ATOM 2151 C C . ALA B 1 102 ? 6.828 -19.891 -0.764 1 97.69 102 ALA B C 1
ATOM 2153 O O . ALA B 1 102 ? 6.402 -18.75 -0.542 1 97.69 102 ALA B O 1
ATOM 2154 N N . LEU B 1 103 ? 6.793 -20.891 0.086 1 97.69 103 LEU B N 1
ATOM 2155 C CA . LEU B 1 103 ? 6.219 -20.672 1.411 1 97.69 103 LEU B CA 1
ATOM 2156 C C . LEU B 1 103 ? 7.016 -19.625 2.186 1 97.69 103 LEU B C 1
ATOM 2158 O O . LEU B 1 103 ? 6.434 -18.781 2.855 1 97.69 103 LEU B O 1
ATOM 2162 N N . GLU B 1 104 ? 8.258 -19.703 2.064 1 97.56 104 GLU B N 1
ATOM 2163 C CA . GLU B 1 104 ? 9.125 -18.734 2.744 1 97.56 104 GLU B CA 1
ATOM 2164 C C . GLU B 1 104 ? 8.891 -17.328 2.227 1 97.56 104 GLU B C 1
ATOM 2166 O O . GLU B 1 104 ? 8.914 -16.359 2.998 1 97.56 104 GLU B O 1
ATOM 2171 N N . LEU B 1 105 ? 8.719 -17.203 0.927 1 97.62 105 LEU B N 1
ATOM 2172 C CA . LEU B 1 105 ? 8.453 -15.891 0.326 1 97.62 105 LEU B CA 1
ATOM 2173 C C . LEU B 1 105 ? 7.145 -15.312 0.837 1 97.62 105 LEU B C 1
ATOM 2175 O O . LEU B 1 105 ? 7.07 -14.125 1.161 1 97.62 105 LEU B O 1
ATOM 2179 N N . ILE B 1 106 ? 6.129 -16.156 0.912 1 98.06 106 ILE B N 1
ATOM 2180 C CA . ILE B 1 106 ? 4.812 -15.734 1.381 1 98.06 106 ILE B CA 1
ATOM 2181 C C . ILE B 1 106 ? 4.918 -15.234 2.822 1 98.06 106 ILE B C 1
ATOM 2183 O O . ILE B 1 106 ? 4.398 -14.164 3.156 1 98.06 106 ILE B O 1
ATOM 2187 N N . GLU B 1 107 ? 5.602 -15.992 3.631 1 98.06 107 GLU B N 1
ATOM 2188 C CA . GLU B 1 107 ? 5.754 -15.648 5.039 1 98.06 107 GLU B CA 1
ATOM 2189 C C . GLU B 1 107 ? 6.562 -14.367 5.211 1 98.06 107 GLU B C 1
ATOM 2191 O O . GLU B 1 107 ? 6.219 -13.516 6.035 1 98.06 107 GLU B O 1
ATOM 2196 N N . LYS B 1 108 ? 7.598 -14.273 4.453 1 98.25 108 LYS B N 1
ATOM 2197 C CA . LYS B 1 108 ? 8.438 -13.078 4.52 1 98.25 108 LYS B CA 1
ATOM 2198 C C . LYS B 1 108 ? 7.645 -11.828 4.133 1 98.25 108 LYS B C 1
ATOM 2200 O O . LYS B 1 108 ? 7.746 -10.797 4.793 1 98.25 108 LYS B O 1
ATOM 2205 N N . GLU B 1 109 ? 6.902 -11.891 3.051 1 98.19 109 GLU B N 1
ATOM 2206 C CA . GLU B 1 109 ? 6.078 -10.766 2.625 1 98.19 109 GLU B CA 1
ATOM 2207 C C . GLU B 1 109 ? 5.078 -10.367 3.709 1 98.19 109 GLU B C 1
ATOM 2209 O O . GLU B 1 109 ? 4.844 -9.18 3.941 1 98.19 109 GLU B O 1
ATOM 2214 N N . GLU B 1 110 ? 4.484 -11.398 4.352 1 98.19 110 GLU B N 1
ATOM 2215 C CA . GLU B 1 110 ? 3.539 -11.133 5.434 1 98.19 110 GLU B CA 1
ATOM 2216 C C . GLU B 1 110 ? 4.207 -10.383 6.582 1 98.19 110 GLU B C 1
ATOM 2218 O O . GLU B 1 110 ? 3.639 -9.43 7.125 1 98.19 110 GLU B O 1
ATOM 2223 N N . GLU B 1 111 ? 5.359 -10.828 6.91 1 98.44 111 GLU B N 1
ATOM 2224 C CA . GLU B 1 111 ? 6.117 -10.195 7.984 1 98.44 111 GLU B CA 1
ATOM 2225 C C . GLU B 1 111 ? 6.449 -8.742 7.648 1 98.44 111 GLU B C 1
ATOM 2227 O O . GLU B 1 111 ? 6.336 -7.863 8.5 1 98.44 111 GLU B O 1
ATOM 2232 N N . ILE B 1 112 ? 6.887 -8.523 6.445 1 98.69 112 ILE B N 1
ATOM 2233 C CA . ILE B 1 112 ? 7.266 -7.18 6.02 1 98.69 112 ILE B CA 1
ATOM 2234 C C . ILE B 1 112 ? 6.035 -6.273 6.012 1 98.69 112 ILE B C 1
ATOM 2236 O O . ILE B 1 112 ? 6.098 -5.129 6.465 1 98.69 112 ILE B O 1
ATOM 2240 N N . ASN B 1 113 ? 4.91 -6.777 5.488 1 98.25 113 ASN B N 1
ATOM 2241 C CA . ASN B 1 113 ? 3.678 -5.992 5.465 1 98.25 113 ASN B CA 1
ATOM 2242 C C . ASN B 1 113 ? 3.234 -5.602 6.871 1 98.25 113 ASN B C 1
ATOM 2244 O O . ASN B 1 113 ? 2.779 -4.477 7.094 1 98.25 113 ASN B O 1
ATOM 2248 N N . LEU B 1 114 ? 3.355 -6.531 7.777 1 98.44 114 LEU B N 1
ATOM 2249 C CA . LEU B 1 114 ? 3.031 -6.227 9.164 1 98.44 114 LEU B CA 1
ATOM 2250 C C . LEU B 1 114 ? 3.99 -5.184 9.734 1 98.44 114 LEU B C 1
ATOM 2252 O O . LEU B 1 114 ? 3.574 -4.285 10.469 1 98.44 114 LEU B O 1
ATOM 2256 N N . GLU B 1 115 ? 5.258 -5.336 9.43 1 98.62 115 GLU B N 1
ATOM 2257 C CA . GLU B 1 115 ? 6.262 -4.383 9.891 1 98.62 115 GLU B CA 1
ATOM 2258 C C . GLU B 1 115 ? 5.977 -2.979 9.367 1 98.62 115 GLU B C 1
ATOM 2260 O O . GLU B 1 115 ? 6.215 -1.987 10.055 1 98.62 115 GLU B O 1
ATOM 2265 N N . ILE B 1 116 ? 5.523 -2.828 8.156 1 98.56 116 ILE B N 1
ATOM 2266 C CA . ILE B 1 116 ? 5.18 -1.542 7.555 1 98.56 116 ILE B CA 1
ATOM 2267 C C . ILE B 1 116 ? 4.078 -0.869 8.375 1 98.56 116 ILE B C 1
ATOM 2269 O O . ILE B 1 116 ? 4.184 0.311 8.719 1 98.56 116 ILE B O 1
ATOM 2273 N N . VAL B 1 117 ? 3.051 -1.628 8.742 1 98.44 117 VAL B N 1
ATOM 2274 C CA . VAL B 1 117 ? 1.931 -1.105 9.516 1 98.44 117 VAL B CA 1
ATOM 2275 C C . VAL B 1 117 ? 2.412 -0.69 10.906 1 98.44 117 VAL B C 1
ATOM 2277 O O . VAL B 1 117 ? 2.053 0.38 11.398 1 98.44 117 VAL B O 1
ATOM 2280 N N . LYS B 1 118 ? 3.23 -1.546 11.5 1 98.5 118 LYS B N 1
ATOM 2281 C CA . LYS B 1 118 ? 3.758 -1.251 12.828 1 98.5 118 LYS B CA 1
ATOM 2282 C C . LYS B 1 118 ? 4.629 0.001 12.805 1 98.5 118 LYS B C 1
ATOM 2284 O O . LYS B 1 118 ? 4.586 0.812 13.734 1 98.5 118 LYS B O 1
ATOM 2289 N N . THR B 1 119 ? 5.441 0.129 11.789 1 98.56 119 THR B N 1
ATOM 2290 C CA . THR B 1 119 ? 6.32 1.283 11.641 1 98.56 119 THR B CA 1
ATOM 2291 C C . THR B 1 119 ? 5.512 2.57 11.516 1 98.56 119 THR B C 1
ATOM 2293 O O . THR B 1 119 ? 5.852 3.586 12.125 1 98.56 119 THR B O 1
ATOM 2296 N N . SER B 1 120 ? 4.457 2.561 10.695 1 97.94 120 SER B N 1
ATOM 2297 C CA . SER B 1 120 ? 3.576 3.713 10.547 1 97.94 120 SER B CA 1
ATOM 2298 C C . SER B 1 120 ? 2.922 4.086 11.875 1 97.94 120 SER B C 1
ATOM 2300 O O . SER B 1 120 ? 2.836 5.262 12.219 1 97.94 120 SER B O 1
ATOM 2302 N N . LYS B 1 121 ? 2.459 3.088 12.586 1 98.25 121 LYS B N 1
ATOM 2303 C CA . LYS B 1 121 ? 1.837 3.316 13.891 1 98.25 121 LYS B CA 1
ATOM 2304 C C . LYS B 1 121 ? 2.824 3.945 14.867 1 98.25 121 LYS B C 1
ATOM 2306 O O . LYS B 1 121 ? 2.473 4.867 15.609 1 98.25 121 LYS B O 1
ATOM 2311 N N . GLU B 1 122 ? 4 3.381 14.875 1 98.31 122 GLU B N 1
ATOM 2312 C CA . GLU B 1 122 ? 5.047 3.906 15.75 1 98.31 122 GLU B CA 1
ATOM 2313 C C . GLU B 1 122 ? 5.359 5.363 15.414 1 98.31 122 GLU B C 1
ATOM 2315 O O . GLU B 1 122 ? 5.535 6.188 16.312 1 98.31 122 GLU B O 1
ATOM 2320 N N . MET B 1 123 ? 5.457 5.688 14.156 1 98.5 123 MET B N 1
ATOM 2321 C CA . MET B 1 123 ? 5.691 7.066 13.742 1 98.5 123 MET B CA 1
ATOM 2322 C C . MET B 1 123 ? 4.598 7.988 14.273 1 98.5 123 MET B C 1
ATOM 2324 O O . MET B 1 123 ? 4.891 9.055 14.82 1 98.5 123 MET B O 1
ATOM 2328 N N . ASN B 1 124 ? 3.354 7.59 14.055 1 98.44 124 ASN B N 1
ATOM 2329 C CA . ASN B 1 124 ? 2.234 8.398 14.523 1 98.44 124 ASN B CA 1
ATOM 2330 C C . ASN B 1 124 ? 2.33 8.664 16.031 1 98.44 124 ASN B C 1
ATOM 2332 O O . ASN B 1 124 ? 2.115 9.789 16.469 1 98.44 124 ASN B O 1
ATOM 2336 N N . LEU B 1 125 ? 2.621 7.625 16.766 1 98.25 125 LEU B N 1
ATOM 2337 C CA . LEU B 1 125 ? 2.725 7.734 18.219 1 98.25 125 LEU B CA 1
ATOM 2338 C C . LEU B 1 125 ? 3.824 8.711 18.609 1 98.25 125 LEU B C 1
ATOM 2340 O O . LEU B 1 125 ? 3.633 9.539 19.5 1 98.25 125 LEU B O 1
ATOM 2344 N N . GLN B 1 126 ? 4.953 8.617 17.938 1 98.69 126 GLN B N 1
ATOM 2345 C CA . GLN B 1 126 ? 6.066 9.508 18.25 1 98.69 126 GLN B CA 1
ATOM 2346 C C . GLN B 1 126 ? 5.746 10.945 17.828 1 98.69 126 GLN B C 1
ATOM 2348 O O . GLN B 1 126 ? 6.078 11.891 18.547 1 98.69 126 GLN B O 1
ATOM 2353 N N . LEU B 1 127 ? 5.102 11.125 16.688 1 98.62 127 LEU B N 1
ATOM 2354 C CA . LEU B 1 127 ? 4.793 12.453 16.172 1 98.62 127 LEU B CA 1
ATOM 2355 C C . LEU B 1 127 ? 3.74 13.141 17.047 1 98.62 127 LEU B C 1
ATOM 2357 O O . LEU B 1 127 ? 3.727 14.367 17.156 1 98.62 127 LEU B O 1
ATOM 2361 N N . GLN B 1 128 ? 2.896 12.336 17.641 1 98.06 128 GLN B N 1
ATOM 2362 C CA . GLN B 1 128 ? 1.845 12.883 18.5 1 98.06 128 GLN B CA 1
ATOM 2363 C C . GLN B 1 128 ? 2.436 13.594 19.719 1 98.06 128 GLN B C 1
ATOM 2365 O O . GLN B 1 128 ? 1.753 14.383 20.375 1 98.06 128 GLN B O 1
ATOM 2370 N N . LYS B 1 129 ? 3.668 13.32 20 1 97.88 129 LYS B N 1
ATOM 2371 C CA . LYS B 1 129 ? 4.355 13.969 21.109 1 97.88 129 LYS B CA 1
ATOM 2372 C C . LYS B 1 129 ? 4.969 15.297 20.672 1 97.88 129 LYS B C 1
ATOM 2374 O O . LYS B 1 129 ? 5.426 16.078 21.516 1 97.88 129 LYS B O 1
ATOM 2379 N N . VAL B 1 130 ? 5 15.523 19.375 1 98.06 130 VAL B N 1
ATOM 2380 C CA . VAL B 1 130 ? 5.766 16.641 18.828 1 98.06 130 VAL B CA 1
ATOM 2381 C C . VAL B 1 130 ? 4.824 17.625 18.141 1 98.06 130 VAL B C 1
ATOM 2383 O O . VAL B 1 130 ? 5.02 18.844 18.219 1 98.06 130 VAL B O 1
ATOM 2386 N N . ILE B 1 131 ? 3.809 17.141 17.5 1 97.81 131 ILE B N 1
ATOM 2387 C CA . ILE B 1 131 ? 2.873 17.984 16.766 1 97.81 131 ILE B CA 1
ATOM 2388 C C . ILE B 1 131 ? 1.441 17.531 17.031 1 97.81 131 ILE B C 1
ATOM 2390 O O . ILE B 1 131 ? 1.223 16.453 17.625 1 97.81 131 ILE B O 1
ATOM 2394 N N . SER B 1 132 ? 0.509 18.375 16.625 1 96.75 132 SER B N 1
ATOM 2395 C CA . SER B 1 132 ? -0.899 18.062 16.844 1 96.75 132 SER B CA 1
ATOM 2396 C C . SER B 1 132 ? -1.372 16.953 15.898 1 96.75 132 SER B C 1
ATOM 2398 O O . SER B 1 132 ? -0.736 16.688 14.875 1 96.75 132 SER B O 1
ATOM 2400 N N . ALA B 1 133 ? -2.434 16.266 16.281 1 97.44 133 ALA B N 1
ATOM 2401 C CA . ALA B 1 133 ? -3.037 15.258 15.414 1 97.44 133 ALA B CA 1
ATOM 2402 C C . ALA B 1 133 ? -3.453 15.859 14.07 1 97.44 133 ALA B C 1
ATOM 2404 O O . ALA B 1 133 ? -3.369 15.203 13.031 1 97.44 133 ALA B O 1
ATOM 2405 N N . LYS B 1 134 ? -3.902 17.109 14.094 1 96.44 134 LYS B N 1
ATOM 2406 C CA . LYS B 1 134 ? -4.281 17.812 12.859 1 96.44 134 LYS B CA 1
ATOM 2407 C C . LYS B 1 134 ? -3.104 17.875 11.891 1 96.44 134 LYS B C 1
ATOM 2409 O O . LYS B 1 134 ? -3.268 17.641 10.695 1 96.44 134 LYS B O 1
ATOM 2414 N N . LYS B 1 135 ? -1.994 18.141 12.438 1 96.38 135 LYS B N 1
ATOM 2415 C CA . LYS B 1 135 ? -0.805 18.25 11.594 1 96.38 135 LYS B CA 1
ATOM 2416 C C . LYS B 1 135 ? -0.393 16.891 11.047 1 96.38 135 LYS B C 1
ATOM 2418 O O . LYS B 1 135 ? 0.134 16.797 9.938 1 96.38 135 LYS B O 1
ATOM 2423 N N . ILE B 1 136 ? -0.647 15.836 11.812 1 97.94 136 ILE B N 1
ATOM 2424 C CA . ILE B 1 136 ? -0.339 14.492 11.344 1 97.94 136 ILE B CA 1
ATOM 2425 C C . ILE B 1 136 ? -1.248 14.133 10.172 1 97.94 136 ILE B C 1
ATOM 2427 O O . ILE B 1 136 ? -0.798 13.531 9.188 1 97.94 136 ILE B O 1
ATOM 2431 N N . VAL B 1 137 ? -2.496 14.484 10.266 1 97.44 137 VAL B N 1
ATOM 2432 C CA . VAL B 1 137 ? -3.434 14.234 9.18 1 97.44 137 VAL B CA 1
ATOM 2433 C C . VAL B 1 137 ? -2.99 14.992 7.93 1 97.44 137 VAL B C 1
ATOM 2435 O O . VAL B 1 137 ? -3.002 14.438 6.824 1 97.44 137 VAL B O 1
ATOM 2438 N N . LEU B 1 138 ? -2.588 16.203 8.125 1 95.62 138 LEU B N 1
ATOM 2439 C CA . LEU B 1 138 ? -2.096 17 7.008 1 95.62 138 LEU B CA 1
ATOM 2440 C C . LEU B 1 138 ? -0.851 16.375 6.395 1 95.62 138 LEU B C 1
ATOM 2442 O O . LEU B 1 138 ? -0.667 16.422 5.176 1 95.62 138 LEU B O 1
ATOM 2446 N N . LEU B 1 139 ? -0.012 15.914 7.289 1 96.69 139 LEU B N 1
ATOM 2447 C CA . LEU B 1 139 ? 1.184 15.227 6.816 1 96.69 139 LEU B CA 1
ATOM 2448 C C . LEU B 1 139 ? 0.815 14.078 5.879 1 96.69 139 LEU B C 1
ATOM 2450 O O . LEU B 1 139 ? 1.367 13.969 4.781 1 96.69 139 LEU B O 1
ATOM 2454 N N . LYS B 1 140 ? -0.05 13.258 6.27 1 96.44 140 LYS B N 1
ATOM 2455 C CA . LYS B 1 140 ? -0.462 12.102 5.477 1 96.44 140 LYS B CA 1
ATOM 2456 C C . LYS B 1 140 ? -1.063 12.531 4.145 1 96.44 140 LYS B C 1
ATOM 2458 O O . LYS B 1 140 ? -0.832 11.891 3.115 1 96.44 140 LYS B O 1
ATOM 2463 N N . GLN B 1 141 ? -1.8 13.594 4.172 1 95.19 141 GLN B N 1
ATOM 2464 C CA . GLN B 1 141 ? -2.342 14.141 2.934 1 95.19 141 GLN B CA 1
ATOM 2465 C C . GLN B 1 141 ? -1.228 14.609 2.004 1 95.19 141 GLN B C 1
ATOM 2467 O O . GLN B 1 141 ? -1.263 14.352 0.8 1 95.19 141 GLN B O 1
ATOM 2472 N N . ALA B 1 142 ? -0.322 15.32 2.619 1 95.44 142 ALA B N 1
ATOM 2473 C CA . ALA B 1 142 ? 0.812 15.812 1.84 1 95.44 142 ALA B CA 1
ATOM 2474 C C . ALA B 1 142 ? 1.583 14.656 1.207 1 95.44 142 ALA B C 1
ATOM 2476 O O . ALA B 1 142 ? 2 14.742 0.05 1 95.44 142 ALA B O 1
ATOM 2477 N N . GLU B 1 143 ? 1.803 13.609 1.986 1 95.88 143 GLU B N 1
ATOM 2478 C CA . GLU B 1 143 ? 2.482 12.422 1.463 1 95.88 143 GLU B CA 1
ATOM 2479 C C . GLU B 1 143 ? 1.74 11.852 0.26 1 95.88 143 GLU B C 1
ATOM 2481 O O . GLU B 1 143 ? 2.361 11.469 -0.735 1 95.88 143 GLU B O 1
ATOM 2486 N N . LYS B 1 144 ? 0.492 11.688 0.398 1 94.12 144 LYS B N 1
ATOM 2487 C CA . LYS B 1 144 ? -0.334 11.148 -0.675 1 94.12 144 LYS B CA 1
ATOM 2488 C C . LYS B 1 144 ? -0.248 12.008 -1.93 1 94.12 144 LYS B C 1
ATOM 2490 O O . LYS B 1 144 ? -0.064 11.492 -3.033 1 94.12 144 LYS B O 1
ATOM 2495 N N . GLU B 1 145 ? -0.429 13.305 -1.735 1 94.19 145 GLU B N 1
ATOM 2496 C CA . GLU B 1 145 ? -0.352 14.242 -2.852 1 94.19 145 GLU B CA 1
ATOM 2497 C C . GLU B 1 145 ? 1.015 14.18 -3.529 1 94.19 145 GLU B C 1
ATOM 2499 O O . GLU B 1 145 ? 1.107 14.242 -4.758 1 94.19 145 GLU B O 1
ATOM 2504 N N . PHE B 1 146 ? 2.002 14.148 -2.717 1 96 146 PHE B N 1
ATOM 2505 C CA . PHE B 1 146 ? 3.355 14.062 -3.25 1 96 146 PHE B CA 1
ATOM 2506 C C . PHE B 1 146 ? 3.525 12.82 -4.109 1 96 146 PHE B C 1
ATOM 2508 O O . PHE B 1 146 ? 4.094 12.883 -5.199 1 96 146 PHE B O 1
ATOM 2515 N N . ARG B 1 147 ? 3.086 11.703 -3.598 1 92.56 147 ARG B N 1
ATOM 2516 C CA . ARG B 1 147 ? 3.18 10.445 -4.332 1 92.56 147 ARG B CA 1
ATOM 2517 C C . ARG B 1 147 ? 2.463 10.539 -5.676 1 92.56 147 ARG B C 1
ATOM 2519 O O . ARG B 1 147 ? 2.973 10.07 -6.691 1 92.56 147 ARG B O 1
ATOM 2526 N N . HIS B 1 148 ? 1.323 11.117 -5.676 1 90.44 148 HIS B N 1
ATOM 2527 C CA . HIS B 1 148 ? 0.559 11.312 -6.902 1 90.44 148 HIS B CA 1
ATOM 2528 C C . HIS B 1 148 ? 1.318 12.188 -7.895 1 90.44 148 HIS B C 1
ATOM 2530 O O . HIS B 1 148 ? 1.336 11.898 -9.094 1 90.44 148 HIS B O 1
ATOM 2536 N N . SER B 1 149 ? 1.877 13.227 -7.398 1 91 149 SER B N 1
ATOM 2537 C CA . SER B 1 149 ? 2.633 14.133 -8.258 1 91 149 SER B CA 1
ATOM 2538 C C . SER B 1 149 ? 3.854 13.445 -8.852 1 91 149 SER B C 1
ATOM 2540 O O . SER B 1 149 ? 4.203 13.688 -10.008 1 91 149 SER B O 1
ATOM 2542 N N . LEU B 1 150 ? 4.469 12.586 -8.047 1 88.81 150 LEU B N 1
ATOM 2543 C CA . LEU B 1 150 ? 5.629 11.844 -8.516 1 88.81 150 LEU B CA 1
ATOM 2544 C C . LEU B 1 150 ? 5.25 10.914 -9.664 1 88.81 150 LEU B C 1
ATOM 2546 O O . LEU B 1 150 ? 5.961 10.836 -10.664 1 88.81 150 LEU B O 1
ATOM 2550 N N . ILE B 1 151 ? 4.16 10.219 -9.547 1 84.75 151 ILE B N 1
ATOM 2551 C CA . ILE B 1 151 ? 3.701 9.281 -10.562 1 84.75 151 ILE B CA 1
ATOM 2552 C C . ILE B 1 151 ? 3.363 10.031 -11.852 1 84.75 151 ILE B C 1
ATOM 2554 O O . ILE B 1 151 ? 3.68 9.562 -12.945 1 84.75 151 ILE B O 1
ATOM 2558 N N . LYS B 1 152 ? 2.754 11.164 -11.703 1 83.75 152 LYS B N 1
ATOM 2559 C CA . LYS B 1 152 ? 2.418 11.992 -12.852 1 83.75 152 LYS B CA 1
ATOM 2560 C C . LYS B 1 152 ? 3.676 12.43 -13.602 1 83.75 152 LYS B C 1
ATOM 2562 O O . LYS B 1 152 ? 3.701 12.43 -14.836 1 83.75 152 LYS B O 1
ATOM 2567 N N . GLN B 1 153 ? 4.707 12.773 -12.867 1 84.31 153 GLN B N 1
ATOM 2568 C CA . GLN B 1 153 ? 5.961 13.211 -13.469 1 84.31 153 GLN B CA 1
ATOM 2569 C C . GLN B 1 153 ? 6.66 12.062 -14.188 1 84.31 153 GLN B C 1
ATOM 2571 O O . GLN B 1 153 ? 7.285 12.266 -15.227 1 84.31 153 GLN B O 1
ATOM 2576 N N . TYR B 1 154 ? 6.613 10.898 -13.664 1 77.44 154 TYR B N 1
ATOM 2577 C CA . TYR B 1 154 ? 7.215 9.719 -14.273 1 77.44 154 TYR B CA 1
ATOM 2578 C C . TYR B 1 154 ? 6.531 9.383 -15.594 1 77.44 154 TYR B C 1
ATOM 2580 O O . TYR B 1 154 ? 7.184 8.93 -16.531 1 77.44 154 TYR B O 1
ATOM 2588 N N . LYS B 1 155 ? 5.32 9.609 -15.672 1 73.5 155 LYS B N 1
ATOM 2589 C CA . LYS B 1 155 ? 4.527 9.352 -16.875 1 73.5 155 LYS B CA 1
ATOM 2590 C C . LYS B 1 155 ? 4.898 10.32 -17.984 1 73.5 155 LYS B C 1
ATOM 2592 O O . LYS B 1 155 ? 4.867 9.953 -19.172 1 73.5 155 LYS B O 1
ATOM 2597 N N . GLU B 1 156 ? 5.082 11.438 -17.641 1 69.69 156 GLU B N 1
ATOM 2598 C CA . GLU B 1 156 ? 5.383 12.477 -18.625 1 69.69 156 GLU B CA 1
ATOM 2599 C C . GLU B 1 156 ? 6.797 12.328 -19.172 1 69.69 156 GLU B C 1
ATOM 2601 O O . GLU B 1 156 ? 7.082 12.766 -20.297 1 69.69 156 GLU B O 1
ATOM 2606 N N . HIS B 1 157 ? 7.613 11.727 -18.516 1 62.5 157 HIS B N 1
ATOM 2607 C CA . HIS B 1 157 ? 8.992 11.625 -18.969 1 62.5 157 HIS B CA 1
ATOM 2608 C C . HIS B 1 157 ? 9.266 10.258 -19.594 1 62.5 157 HIS B C 1
ATOM 2610 O O . HIS B 1 157 ? 10.297 10.062 -20.234 1 62.5 157 HIS B O 1
ATOM 2616 N N . LYS B 1 158 ? 8.43 9.359 -19.609 1 55.84 158 LYS B N 1
ATOM 2617 C CA . LYS B 1 158 ? 8.633 8.133 -20.375 1 55.84 158 LYS B CA 1
ATOM 2618 C C . LYS B 1 158 ? 7.898 8.18 -21.703 1 55.84 158 LYS B C 1
ATOM 2620 O O . LYS B 1 158 ? 6.801 8.742 -21.797 1 55.84 158 LYS B O 1
#

Foldseek 3Di:
DDPVVVVVVVVVVVVVVVVVVVVVVVVVCCVVVVVVVVVVVLVVVLVVLLCVQFPADPQLCVQLCVLVVVLVVLLCCLVCVQVVVLVVVCVVCPVVDDPVNVVVSVVSNVVSVVVNVVSVVVSLVSSVVRDPPVRVVSSVVSVVVSVVVVVVVVVVVD/DDPVVVVVVVVVVVVVVVVVVVVVVVVVCCVVVVVVVVVVVLVVVLVVLLCVQFPADPQLCVQLCVLVVVLVVVLCCLVCVQVVVLVVVCVVCPVVDDPVNVVVSVVSNVVSVVVNVVSVVVSLVSSVVRDPPVRVVSSVVSVVVSVVVVVVVVVVVD

Nearest PDB structures (foldseek):
  8to0-assembly1_AG  TM=3.693E-01  e=8.558E+00  Mus musculus
  5wkq-assembly1_A  TM=3.603E-01  e=1.216E+00  Shigella flexneri
  8to0-assembly1_AG  TM=3.012E-01  e=7.072E+00  Mus musculus
  4tko-assembly1_B  TM=2.061E-01  e=9.484E+00  Aquifex aeolicus VF5

Organism: Capnocytophaga canimorsus (strain 5) (NCBI:txid860228)

Solvent-accessible surface area (backbone atoms only — not comparable to full-atom values): 16999 Å² total; per-residue (Å²): 130,67,69,66,59,59,52,52,52,51,51,51,52,50,50,52,50,47,50,51,49,51,53,51,53,56,56,54,53,47,55,66,45,44,55,52,48,51,48,52,52,51,51,52,53,47,50,54,51,44,57,72,72,43,90,66,49,74,71,37,42,69,59,44,49,64,53,48,50,54,46,50,52,50,50,48,42,44,49,60,55,45,49,37,44,51,50,50,50,50,64,74,40,49,87,69,50,47,57,67,56,26,44,49,48,54,51,49,49,50,52,49,53,49,47,52,50,52,49,54,51,50,45,51,60,58,42,55,77,60,42,57,38,48,55,52,54,49,46,56,50,43,51,52,51,48,53,52,52,52,55,54,53,56,55,70,72,101,130,68,70,65,60,59,52,53,53,51,52,51,52,49,51,51,50,48,49,52,50,50,52,52,52,55,56,54,53,49,55,67,45,44,54,54,48,51,49,52,51,52,50,52,54,47,50,55,50,45,56,73,73,43,91,66,50,73,73,38,43,70,60,42,50,62,55,49,50,53,45,52,51,50,50,47,42,44,49,59,54,46,48,37,45,51,50,47,50,49,65,74,41,48,87,70,50,46,58,68,55,26,43,50,46,54,51,49,48,51,51,49,53,48,47,52,51,52,50,54,50,52,46,51,59,58,42,57,76,59,44,56,40,47,55,52,52,50,47,54,50,44,53,52,52,48,52,53,52,50,54,54,53,54,56,71,72,101

Secondary structure (DSSP, 8-state):
--HHHHHHHHHHHHHHHHHHHHHHHHHHHHHHHHHHHHHHHHHHHHHHHHHHHS---HHHHHHHHHHHHHHHHHHHIIIIIIIHHHHHHHHHHGGG--HHHHHHHHHHHHHHHHHHHHHHHHHHHHHTTTS-HHHHHHHHHHHHHHHHHHHHHHHHH-/--HHHHHHHHHHHHHHHHHHHHHHHHHHHHHHHHHHHHHHHHHHHHHHHHHHHS---HHHHHHHHHHHHHHHHHHHIIIIIIIHHHHHHHHHHGGG--HHHHHHHHHHHHHHHHHHHHHHHHHHHHHTTTS-HHHHHHHHHHHHHHHHHHHHHHHHH-

Radius of gyration: 28.78 Å; Cα contacts (8 Å, |Δi|>4): 166; chains: 2; bounding box: 129×61×52 Å

pLDDT: mean 86.84, std 15.49, range [46.44, 98.69]